Protein AF-A0A2A9PB09-F1 (afdb_monomer)

Radius of gyration: 39.38 Å; Cα contacts (8 Å, |Δi|>4): 113; chains: 1; bounding box: 99×50×134 Å

Foldseek 3Di:
DDDDDDPPDDCQVVQQVVCVVVVHHRDDPPPPPDLVPDPPLVVLLVVLVVLLVVLLVVLVVCLVLLLDPDDPPPPPDDDDPPDNHRDDPVSNVVNLVVSVVSLVVSVVSLVVSVVVVVVVVVVVVVVLCCVCVPPVNVVVVVVVVDDDDDDPPVSLVVVLVVLVVVLVSLVSSLVSLVSSLVSLVSSLVSLVSVLVVLVVVLVVLPDQDVVNVVVVVVPDPPDDDDDDDCVVVVVPPPDDPVRVVVVVVVVVVVVVVSVVSVVVSVVSVVSSVVSVVVSVVSVVVSVVSVVVSVVSVVVSVVSVVVSVVVVVVVVVVVPPDDPVVVVVVVVVVVVVVVVVVVVVD

Secondary structure (DSSP, 8-state):
------TTS--HHHHHHHHHHTTPPPPPPS----TTTS-HHHHHHHHHHHHHHHHHHHHHHHHHHHH---------S---TT---PPPHHHHHHHHHHHHHHHHHHHHHHHHHHHHHHHHHHHHHHHHHHHHHSTHHHHHHHHTT--S----HHHHHHHHHHHHHHHHHHHHHHHHHHHHHHHHHHHHHHHHHHHHHHHHHHHHHSPPPHHHHHHHHTTS------S--THHHHTTSPPPHHHHHHHHHHHHHHHHHHHHHHHHHHHHHHHHHHHHHHHHHHHHHHHHHHHHHHHHHHHHHHHHHHHHHHHHHHHHHHHSPPHHHHHHHHHHHHHHHHHHHHHH-

Solvent-accessible surface area (backbone atoms only — not comparable to full-atom values): 20115 Å² total; per-residue (Å²): 133,88,75,83,79,61,100,80,67,84,55,63,64,63,52,29,51,56,26,50,77,69,74,40,81,60,72,80,65,89,72,79,77,54,61,88,76,39,57,72,68,57,36,50,51,51,52,52,52,51,52,52,53,49,52,47,49,52,51,60,67,41,43,61,29,63,69,44,80,67,74,81,73,85,65,93,63,81,87,60,94,83,67,85,64,63,55,49,76,64,59,45,49,51,51,55,51,50,53,49,50,53,50,53,52,51,50,52,51,53,49,54,53,49,53,53,49,51,52,48,50,52,51,50,53,52,51,50,48,51,70,66,64,39,71,68,56,58,56,55,47,60,74,67,74,56,75,88,85,76,73,54,72,67,57,52,52,52,52,51,53,51,49,55,52,47,54,51,52,53,52,50,54,49,51,52,51,55,54,49,47,53,45,49,48,56,52,47,54,54,50,50,57,47,50,54,48,53,53,53,49,53,61,69,66,50,76,76,48,75,66,53,50,56,54,54,70,70,71,59,82,88,74,75,94,75,81,92,62,76,62,66,62,58,72,68,54,70,76,50,72,67,55,50,50,49,51,54,50,52,51,51,51,50,50,54,53,49,54,56,49,49,54,50,49,52,53,51,50,57,53,48,52,52,51,49,52,53,44,51,54,50,54,54,51,48,56,58,47,50,58,51,50,52,50,49,50,52,51,49,52,53,47,52,52,49,51,54,52,48,53,54,49,50,54,53,54,72,66,47,79,56,67,66,57,53,53,50,51,51,52,51,50,51,52,54,49,51,55,52,52,68,72,75,111

Nearest PDB structures (foldseek):
  3zx6-assembly1_B  TM=2.639E-01  e=2.411E+00  Archaeoglobus fulgidus DSM 4304
  5xg2-assembly1_A  TM=2.587E-01  e=2.668E+00  Pyrococcus yayanosii CH1
  7a0g-assembly1_JJJ  TM=2.573E-01  e=3.440E+00  Serratia marcescens
  3g6b-assembly1_A  TM=3.154E-01  e=9.504E+00  Thermotoga maritima
  3ja6-assembly1_H  TM=1.788E-01  e=7.756E+00  Escherichia coli

Sequence (345 aa):
MAHAILPSADLTPEFNALLKERGAPSAAGRKSVDADALEGFLSEAYRINSHMSRLHRELRDVRQAYLSTAQPRRSLGRSAPGQPRVLTDREREEVDANAKQMIRELNAGIRALDEAEQLRRETEMVVMRGKFAGGLSALSKWASGGAAATKSTEHAAAEARARQTDVHRDGVVWFLRQRLEQCCRTQQDMMETRLTREMNKSRVFMPPTLADFVTSAKAGPSLGSRTGDPYEAAARQGLTEEQIHMFEEDNKDMMKHYESKLDKVRTAEKSLVEISELQSLLVNNLATQSTHIEQLVADSLSTTDNVGGGNKQLKKAAQRPSAARYTFFAASGLCAFLVLWDLLI

Mean predicted aligned error: 16.5 Å

pLDDT: mean 75.86, std 15.53, range [34.41, 94.62]

Structure (mmCIF, N/CA/C/O backbone):
data_AF-A0A2A9PB09-F1
#
_entry.id   AF-A0A2A9PB09-F1
#
loop_
_atom_site.group_PDB
_atom_site.id
_atom_site.type_symbol
_atom_site.label_atom_id
_atom_site.label_alt_id
_atom_site.label_comp_id
_atom_site.label_asym_id
_atom_site.label_entity_id
_atom_site.label_seq_id
_atom_site.pdbx_PDB_ins_code
_atom_site.Cartn_x
_atom_site.Cartn_y
_atom_site.Cartn_z
_atom_site.occupancy
_atom_site.B_iso_or_equiv
_atom_site.auth_seq_id
_atom_site.auth_comp_id
_atom_site.auth_asym_id
_atom_site.auth_atom_id
_atom_site.pdbx_PDB_model_num
ATOM 1 N N . MET A 1 1 ? -14.908 38.547 -25.271 1.00 34.41 1 MET A N 1
ATOM 2 C CA . MET A 1 1 ? -15.173 38.307 -23.838 1.00 34.41 1 MET A CA 1
ATOM 3 C C . MET A 1 1 ? -14.522 36.984 -23.481 1.00 34.41 1 MET A C 1
ATOM 5 O O . MET A 1 1 ? -14.925 35.966 -24.024 1.00 34.41 1 MET A O 1
ATOM 9 N N . ALA A 1 2 ? -13.442 37.015 -22.702 1.00 40.44 2 ALA A N 1
ATOM 10 C CA . ALA A 1 2 ? -12.700 35.817 -22.322 1.00 40.44 2 ALA A CA 1
ATOM 11 C C . ALA A 1 2 ? -13.463 35.102 -21.201 1.00 40.44 2 ALA A C 1
ATOM 13 O O . ALA A 1 2 ? -13.485 35.575 -20.067 1.00 40.44 2 ALA A O 1
ATOM 14 N N . HIS A 1 3 ? -14.138 34.002 -21.534 1.00 44.25 3 HIS A N 1
ATOM 15 C CA . HIS A 1 3 ? -14.716 33.125 -20.526 1.00 44.25 3 HIS A CA 1
ATOM 16 C C . HIS A 1 3 ? -13.576 32.411 -19.801 1.00 44.25 3 HIS A C 1
ATOM 18 O O . HIS A 1 3 ? -12.758 31.737 -20.423 1.00 44.25 3 HIS A O 1
ATOM 24 N N . ALA A 1 4 ? -13.504 32.600 -18.484 1.00 49.75 4 ALA A N 1
ATOM 25 C CA . ALA A 1 4 ? -12.603 31.856 -17.623 1.00 49.75 4 ALA A CA 1
ATOM 26 C C . ALA A 1 4 ? -12.954 30.364 -17.719 1.00 49.75 4 ALA A C 1
ATOM 28 O O . ALA A 1 4 ? -14.027 29.938 -17.290 1.00 49.75 4 ALA A O 1
ATOM 29 N N . ILE A 1 5 ? -12.065 29.585 -18.332 1.00 47.41 5 ILE A N 1
ATOM 30 C CA . ILE A 1 5 ? -12.220 28.141 -18.483 1.00 47.41 5 ILE A CA 1
ATOM 31 C C . ILE A 1 5 ? -11.926 27.510 -17.120 1.00 47.41 5 ILE A C 1
ATOM 33 O O . ILE A 1 5 ? -10.801 27.561 -16.625 1.00 47.41 5 ILE A O 1
ATOM 37 N N . LEU A 1 6 ? -12.957 26.947 -16.491 1.00 45.62 6 LEU A N 1
ATOM 38 C CA . LEU A 1 6 ? -12.799 26.131 -15.291 1.00 45.62 6 LEU A CA 1
ATOM 39 C C . LEU A 1 6 ? -12.025 24.845 -15.649 1.00 45.62 6 LEU A C 1
ATOM 41 O O . LEU A 1 6 ? -12.289 24.261 -16.701 1.00 45.62 6 LEU A O 1
ATOM 45 N N . PRO A 1 7 ? -11.128 24.348 -14.776 1.00 55.81 7 PRO A N 1
ATOM 46 C CA . PRO A 1 7 ? -10.259 23.188 -15.036 1.00 55.81 7 PRO A CA 1
ATOM 47 C C . PRO A 1 7 ? -10.990 21.837 -15.220 1.00 55.81 7 PRO A C 1
ATOM 49 O O . PRO A 1 7 ? -10.341 20.800 -15.317 1.00 55.81 7 PRO A O 1
ATOM 52 N N . SER A 1 8 ? -12.326 21.827 -15.263 1.00 57.50 8 SER A N 1
ATOM 53 C CA . SER A 1 8 ? -13.181 20.642 -15.410 1.00 57.50 8 SER A CA 1
ATOM 54 C C . SER A 1 8 ? -13.941 20.553 -16.741 1.00 57.50 8 SER A C 1
ATOM 56 O O . SER A 1 8 ? -14.687 19.594 -16.935 1.00 57.50 8 SER A O 1
ATOM 58 N N . ALA A 1 9 ? -13.794 21.523 -17.650 1.00 66.12 9 ALA A N 1
ATOM 59 C CA . ALA A 1 9 ? -14.446 21.467 -18.957 1.00 66.12 9 ALA A CA 1
ATOM 60 C C . ALA A 1 9 ? -13.674 20.539 -19.909 1.00 66.12 9 ALA A C 1
ATOM 62 O O . ALA A 1 9 ? -12.470 20.698 -20.106 1.00 66.12 9 ALA A O 1
ATOM 63 N N . ASP A 1 10 ? -14.367 19.568 -20.504 1.00 67.12 10 ASP A N 1
ATOM 64 C CA . ASP A 1 10 ? -13.794 18.709 -21.538 1.00 67.12 10 ASP A CA 1
ATOM 65 C C . ASP A 1 10 ? -13.619 19.521 -22.832 1.00 67.12 10 ASP A C 1
ATOM 67 O O . ASP A 1 10 ? -14.582 19.780 -23.551 1.00 67.12 10 ASP A O 1
ATOM 71 N N . LEU A 1 11 ? -12.385 19.962 -23.092 1.00 80.56 11 LEU A N 1
ATOM 72 C CA . LEU A 1 11 ? -11.993 20.762 -24.264 1.00 80.56 11 LEU A CA 1
ATOM 73 C C . LEU A 1 11 ? -11.660 19.901 -25.494 1.00 80.56 11 LEU A C 1
ATOM 75 O O . LEU A 1 11 ? -11.332 20.429 -26.557 1.00 80.56 11 LEU A O 1
ATOM 79 N N . THR A 1 12 ? -11.753 18.572 -25.376 1.00 79.25 12 THR A N 1
ATOM 80 C CA . THR A 1 12 ? -11.547 17.630 -26.484 1.00 79.25 12 THR A CA 1
ATOM 81 C C . THR A 1 12 ? -12.341 17.981 -27.757 1.00 79.25 12 THR A C 1
ATOM 83 O O . THR A 1 12 ? -11.758 17.878 -28.839 1.00 79.25 12 THR A O 1
ATOM 86 N N . PRO A 1 13 ? -13.619 18.422 -27.712 1.00 81.19 13 PRO A N 1
ATOM 87 C CA . PRO A 1 13 ? -14.355 18.782 -28.925 1.00 81.19 13 PRO A CA 1
ATOM 88 C C . PRO A 1 13 ? -13.830 20.054 -29.609 1.00 81.19 13 PRO A C 1
ATOM 90 O O . PRO A 1 13 ? -13.690 20.052 -30.832 1.00 81.19 13 PRO A O 1
ATOM 93 N N . GLU A 1 14 ? -13.484 21.106 -28.857 1.00 82.75 14 GLU A N 1
ATOM 94 C CA . GLU A 1 14 ? -12.875 22.325 -29.422 1.00 82.75 14 GLU A CA 1
ATOM 95 C C . GLU A 1 14 ? -11.500 22.026 -30.024 1.00 82.75 14 GLU A C 1
ATOM 97 O O . GLU A 1 14 ? -11.192 22.439 -31.142 1.00 82.75 14 GLU A O 1
ATOM 102 N N . PHE A 1 15 ? -10.690 21.230 -29.325 1.00 82.56 15 PHE A N 1
ATOM 103 C CA . PHE A 1 15 ? -9.389 20.798 -29.822 1.00 82.56 15 PHE A CA 1
ATOM 104 C C . PHE A 1 15 ? -9.510 19.960 -31.105 1.00 82.56 15 PHE A C 1
ATOM 106 O O . PHE A 1 15 ? -8.755 20.158 -32.057 1.00 82.56 15 PHE A O 1
ATOM 113 N N . ASN A 1 16 ? -10.501 19.069 -31.179 1.00 83.44 16 ASN A N 1
ATOM 114 C CA . ASN A 1 16 ? -10.763 18.260 -32.369 1.00 83.44 16 ASN A CA 1
ATOM 115 C C . ASN A 1 16 ? -11.278 19.075 -33.557 1.00 83.44 16 ASN A C 1
ATOM 117 O O . ASN A 1 16 ? -10.951 18.737 -34.697 1.00 83.44 16 ASN A O 1
ATOM 121 N N . ALA A 1 17 ? -12.031 20.150 -33.314 1.00 84.62 17 ALA A N 1
ATOM 122 C CA . ALA A 1 17 ? -12.422 21.093 -34.358 1.00 84.62 17 ALA A CA 1
ATOM 123 C C . ALA A 1 17 ? -11.188 21.786 -34.960 1.00 84.62 17 ALA A C 1
ATOM 125 O O . ALA A 1 17 ? -11.010 21.772 -36.178 1.00 84.62 17 ALA A O 1
ATOM 126 N N . LEU A 1 18 ? -10.276 22.269 -34.110 1.00 85.81 18 LEU A N 1
ATOM 127 C CA . LEU A 1 18 ? -9.021 22.897 -34.539 1.00 85.81 18 LEU A CA 1
ATOM 128 C C . LEU A 1 18 ? -8.089 21.921 -35.277 1.00 85.81 18 LEU A C 1
ATOM 130 O O . LEU A 1 18 ? -7.452 22.293 -36.263 1.00 85.81 18 LEU A O 1
ATOM 134 N N . LEU A 1 19 ? -8.009 20.660 -34.839 1.00 83.94 19 LEU A N 1
ATOM 135 C CA . LEU A 1 19 ? -7.235 19.624 -35.537 1.00 83.94 19 LEU A CA 1
ATOM 136 C C . LEU A 1 19 ? -7.790 19.352 -36.938 1.00 83.94 19 LEU A C 1
ATOM 138 O O . LEU A 1 19 ? -7.020 19.251 -37.895 1.00 83.94 19 LEU A O 1
ATOM 142 N N . LYS A 1 20 ? -9.119 19.297 -37.066 1.00 84.69 20 LYS A N 1
ATOM 143 C CA . LYS A 1 20 ? -9.800 19.083 -38.345 1.00 84.69 20 LYS A CA 1
ATOM 144 C C . LYS A 1 20 ? -9.561 20.240 -39.317 1.00 84.69 20 LYS A C 1
ATOM 146 O O . LYS A 1 20 ? -9.296 19.986 -40.489 1.00 84.69 20 LYS A O 1
ATOM 151 N N . GLU A 1 21 ? -9.577 21.484 -38.838 1.00 86.94 21 GLU A N 1
ATOM 152 C CA . GLU A 1 21 ? -9.228 22.668 -39.643 1.00 86.94 21 GLU A CA 1
ATOM 153 C C . GLU A 1 21 ? -7.790 22.622 -40.178 1.00 86.94 21 GLU A C 1
ATOM 155 O O . GLU A 1 21 ? -7.509 23.135 -41.259 1.00 86.94 21 GLU A O 1
ATOM 160 N N . ARG A 1 22 ? -6.874 21.973 -39.452 1.00 86.31 22 ARG A N 1
ATOM 161 C CA . ARG A 1 22 ? -5.468 21.818 -39.854 1.00 86.31 22 ARG A CA 1
ATOM 162 C C . ARG A 1 22 ? -5.177 20.528 -40.623 1.00 86.31 22 ARG A C 1
ATOM 164 O O . ARG A 1 22 ? -4.010 20.226 -40.864 1.00 86.31 22 ARG A O 1
ATOM 171 N N . GLY A 1 23 ? -6.208 19.767 -41.001 1.00 80.12 23 GLY A N 1
ATOM 172 C CA . GLY A 1 23 ? -6.062 18.496 -41.717 1.00 80.12 23 GLY A CA 1
ATOM 173 C C . GLY A 1 23 ? -5.390 17.390 -40.894 1.00 80.12 23 GLY A C 1
ATOM 174 O O . GLY A 1 23 ? -4.900 16.415 -41.461 1.00 80.12 23 GLY A O 1
ATOM 175 N N . ALA A 1 24 ? -5.339 17.539 -39.569 1.00 78.81 24 ALA A N 1
ATOM 176 C CA . ALA A 1 24 ? -4.794 16.546 -38.657 1.00 78.81 24 ALA A CA 1
ATOM 177 C C . ALA A 1 24 ? -5.900 15.580 -38.187 1.00 78.81 24 ALA A C 1
ATOM 179 O O . ALA A 1 24 ? -7.066 15.974 -38.080 1.00 78.81 24 ALA A O 1
ATOM 180 N N . PRO A 1 25 ? -5.566 14.310 -37.889 1.00 78.12 25 PRO A N 1
ATOM 181 C CA . PRO A 1 25 ? -6.531 13.372 -37.328 1.00 78.12 25 PRO A CA 1
ATOM 182 C C . PRO A 1 25 ? -7.040 13.876 -35.972 1.00 78.12 25 PRO A C 1
ATOM 184 O O . PRO A 1 25 ? -6.267 14.408 -35.174 1.00 78.12 25 PRO A O 1
ATOM 187 N N . SER A 1 26 ? -8.337 13.697 -35.702 1.00 75.19 26 SER A N 1
ATOM 188 C CA . SER A 1 26 ? -8.928 14.042 -34.406 1.00 75.19 26 SER A CA 1
ATOM 189 C C . SER A 1 26 ? -8.230 13.278 -33.279 1.00 75.19 26 SER A C 1
ATOM 191 O O . SER A 1 26 ? -7.949 12.083 -33.403 1.00 75.19 26 SER A O 1
ATOM 193 N N . ALA A 1 27 ? -7.961 13.962 -32.169 1.00 67.56 27 ALA A N 1
ATOM 194 C CA . ALA A 1 27 ? -7.481 13.337 -30.955 1.00 67.56 27 ALA A CA 1
ATOM 195 C C . ALA A 1 27 ? -8.507 12.292 -30.510 1.00 67.56 27 ALA A C 1
ATOM 197 O O . ALA A 1 27 ? -9.688 12.600 -30.313 1.00 67.56 27 ALA A O 1
ATOM 198 N N . ALA A 1 28 ? -8.050 11.045 -30.380 1.00 61.25 28 ALA A N 1
ATOM 199 C CA . ALA A 1 28 ? -8.838 9.999 -29.756 1.00 61.25 28 ALA A CA 1
ATOM 200 C C . ALA A 1 28 ? -9.268 10.517 -28.378 1.00 61.25 28 ALA A C 1
ATOM 202 O O . ALA A 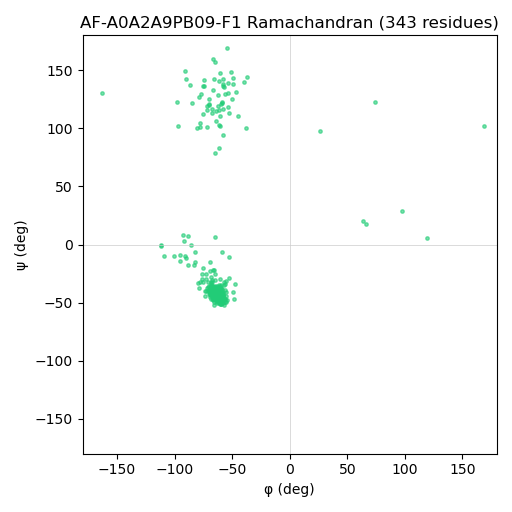1 28 ? -8.410 10.836 -27.551 1.00 61.25 28 ALA A O 1
ATOM 203 N N . GLY A 1 29 ? -10.582 10.642 -28.158 1.00 61.59 29 GLY A N 1
ATOM 204 C CA . GLY A 1 29 ? -11.132 10.957 -26.841 1.00 61.59 29 GLY A CA 1
ATOM 205 C C . GLY A 1 29 ? -10.631 9.961 -25.796 1.00 61.59 29 GLY A C 1
ATOM 206 O O . GLY A 1 29 ? -10.017 8.954 -26.155 1.00 61.59 29 GLY A O 1
ATOM 207 N N . ARG A 1 30 ? -10.870 10.255 -24.510 1.00 54.72 30 ARG A N 1
ATOM 208 C CA . ARG A 1 30 ? -10.413 9.454 -23.360 1.00 54.72 30 ARG A CA 1
ATOM 209 C C . ARG A 1 30 ? -10.499 7.961 -23.684 1.00 54.72 30 ARG A C 1
ATOM 211 O O . ARG A 1 30 ? -11.586 7.391 -23.676 1.00 54.72 30 ARG A O 1
ATOM 218 N N . LYS A 1 31 ? -9.361 7.347 -24.032 1.00 57.47 31 LYS A N 1
ATOM 219 C CA . LYS A 1 31 ? -9.321 5.923 -24.359 1.00 57.47 31 LYS A CA 1
ATOM 220 C C . LYS A 1 31 ? -9.779 5.208 -23.097 1.00 57.47 31 LYS A C 1
ATOM 222 O O . LYS A 1 31 ? -9.131 5.346 -22.060 1.00 57.47 31 LYS A O 1
ATOM 227 N N . SER A 1 32 ? -10.917 4.521 -23.161 1.00 48.53 32 SER A N 1
ATOM 228 C CA . SER A 1 32 ? -11.294 3.564 -22.130 1.00 48.53 32 SER A CA 1
ATOM 229 C C . SER A 1 32 ? -10.194 2.516 -22.139 1.00 48.53 32 SER A C 1
ATOM 231 O O . SER A 1 32 ? -10.080 1.739 -23.086 1.00 48.53 32 SER A O 1
ATOM 233 N N . VAL A 1 33 ? -9.291 2.606 -21.170 1.00 53.88 33 VAL A N 1
ATOM 234 C CA . VAL A 1 33 ? -8.213 1.640 -21.040 1.00 53.88 33 VAL A CA 1
ATOM 235 C C . VAL A 1 33 ? -8.885 0.332 -20.653 1.00 53.88 33 VAL A C 1
ATOM 237 O O . VAL A 1 33 ? -9.530 0.258 -19.608 1.00 53.88 33 VAL A O 1
ATOM 240 N N . ASP A 1 34 ? -8.825 -0.642 -21.550 1.00 47.69 34 ASP A N 1
ATOM 241 C CA . ASP A 1 34 ? -9.435 -1.945 -21.344 1.00 47.69 34 ASP A CA 1
ATOM 242 C C . ASP A 1 34 ? -8.617 -2.705 -20.292 1.00 47.69 34 ASP A C 1
ATOM 244 O O . ASP A 1 34 ? -7.410 -2.894 -20.457 1.00 47.69 34 ASP A O 1
ATOM 248 N N . ALA A 1 35 ? -9.251 -3.059 -19.172 1.00 51.75 35 ALA A N 1
ATOM 249 C CA . ALA A 1 35 ? -8.592 -3.664 -18.010 1.00 51.75 35 ALA A CA 1
ATOM 250 C C . ALA A 1 35 ? -8.012 -5.054 -18.315 1.00 51.75 35 ALA A C 1
ATOM 252 O O . ALA A 1 35 ? -7.022 -5.439 -17.698 1.00 51.75 35 ALA A O 1
ATOM 253 N N . ASP A 1 36 ? -8.572 -5.748 -19.310 1.00 48.75 36 ASP A N 1
ATOM 254 C CA . ASP A 1 36 ? -8.084 -7.043 -19.797 1.00 48.75 36 ASP A CA 1
ATOM 255 C C . ASP A 1 36 ? -6.930 -6.908 -20.809 1.00 48.75 36 ASP A C 1
ATOM 257 O O . ASP A 1 36 ? -6.184 -7.860 -21.033 1.00 48.75 36 ASP A O 1
ATOM 261 N N . ALA A 1 37 ? -6.738 -5.721 -21.403 1.00 50.28 37 ALA A N 1
ATOM 262 C CA . ALA A 1 37 ? -5.592 -5.413 -22.268 1.00 50.28 37 ALA A CA 1
ATOM 263 C C . ALA A 1 37 ? -4.393 -4.837 -21.490 1.00 50.28 37 ALA A C 1
ATOM 265 O O . ALA A 1 37 ? -3.295 -4.697 -22.036 1.00 50.28 37 ALA A O 1
ATOM 266 N N . LEU A 1 38 ? -4.607 -4.467 -20.226 1.00 55.16 38 LEU A N 1
ATOM 267 C CA . LEU A 1 38 ? -3.578 -4.017 -19.302 1.00 55.16 38 LEU A CA 1
ATOM 268 C C . LEU A 1 38 ? -2.796 -5.235 -18.791 1.00 55.16 38 LEU A C 1
ATOM 270 O O . LEU A 1 38 ? -3.381 -6.207 -18.325 1.00 55.16 38 LEU A O 1
ATOM 274 N N . GLU A 1 39 ? -1.465 -5.173 -18.876 1.00 65.00 39 GLU A N 1
ATOM 275 C CA . GLU A 1 39 ? -0.540 -6.131 -18.255 1.00 65.00 39 GLU A CA 1
ATOM 276 C C . GLU A 1 39 ? -1.019 -6.609 -16.877 1.00 65.00 39 GLU A C 1
ATOM 278 O O . GLU A 1 39 ? -1.530 -5.809 -16.089 1.00 65.00 39 GLU A O 1
ATOM 283 N N . GLY A 1 40 ? -0.761 -7.882 -16.545 1.00 78.62 40 GLY A N 1
ATOM 284 C CA . GLY A 1 40 ? -1.192 -8.495 -15.281 1.00 78.62 40 GLY A CA 1
ATOM 285 C C . GLY A 1 40 ? -0.892 -7.655 -14.029 1.00 78.62 40 GLY A C 1
ATOM 286 O O . GLY A 1 40 ? -1.719 -7.607 -13.125 1.00 78.62 40 GLY A O 1
ATOM 287 N N . PHE A 1 41 ? 0.219 -6.903 -14.012 1.00 86.38 41 PHE A N 1
ATOM 288 C CA . PHE A 1 41 ? 0.540 -5.948 -12.942 1.00 86.38 41 PHE A CA 1
ATOM 289 C C . PHE A 1 41 ? -0.519 -4.847 -12.773 1.00 86.38 41 PHE A C 1
ATOM 291 O O . PHE A 1 41 ? -0.993 -4.598 -11.666 1.00 86.38 41 PHE A O 1
ATOM 298 N N . LEU A 1 42 ? -0.893 -4.163 -13.859 1.00 86.94 42 LEU A N 1
ATOM 299 C CA . LEU A 1 42 ? -1.819 -3.033 -13.789 1.00 86.94 42 LEU A CA 1
ATOM 300 C C . LEU A 1 42 ? -3.236 -3.510 -13.464 1.00 86.94 42 LEU A C 1
ATOM 302 O O . LEU A 1 42 ? -3.929 -2.845 -12.696 1.00 86.94 42 LEU A O 1
ATOM 306 N N . SER A 1 43 ? -3.643 -4.672 -13.982 1.00 88.50 43 SER A N 1
ATOM 307 C CA . SER A 1 43 ? -4.931 -5.284 -13.639 1.00 88.50 43 SER A CA 1
ATOM 308 C C . SER A 1 43 ? -5.038 -5.581 -12.135 1.00 88.50 43 SER A C 1
ATOM 310 O O . SER A 1 43 ? -5.979 -5.124 -11.475 1.00 88.50 43 SER A O 1
ATOM 312 N N . GLU A 1 44 ? -4.022 -6.223 -11.546 1.00 89.75 44 GLU A N 1
ATOM 313 C CA . GLU A 1 44 ? -3.975 -6.469 -10.098 1.00 89.75 44 GLU A CA 1
ATOM 314 C C . GLU A 1 44 ? -3.908 -5.162 -9.289 1.00 89.75 44 GLU A C 1
ATOM 316 O O . GLU A 1 44 ? -4.620 -5.006 -8.293 1.00 89.75 44 GLU A O 1
ATOM 321 N N . ALA A 1 45 ? -3.150 -4.160 -9.746 1.00 91.31 45 ALA A N 1
ATOM 322 C CA . ALA A 1 45 ? -3.117 -2.844 -9.110 1.00 91.31 45 ALA A CA 1
ATOM 323 C C . ALA A 1 45 ? -4.502 -2.165 -9.091 1.00 91.31 45 ALA A C 1
ATOM 325 O O . ALA A 1 45 ? -4.913 -1.610 -8.065 1.00 91.31 45 ALA A O 1
ATOM 326 N N . TYR A 1 46 ? -5.261 -2.233 -10.190 1.00 91.06 46 TYR A N 1
ATOM 327 C CA . TYR A 1 46 ? -6.632 -1.716 -10.254 1.00 91.06 46 TYR A CA 1
ATOM 328 C C . TYR A 1 46 ? -7.581 -2.484 -9.337 1.00 91.06 46 TYR A C 1
ATOM 330 O O . TYR A 1 46 ? -8.406 -1.866 -8.653 1.00 91.06 46 TYR A O 1
ATOM 338 N N . ARG A 1 47 ? -7.447 -3.811 -9.274 1.00 92.31 47 ARG A N 1
ATOM 339 C CA . ARG A 1 47 ? -8.218 -4.658 -8.364 1.00 92.31 47 ARG A CA 1
ATOM 340 C C . ARG A 1 47 ? -7.971 -4.269 -6.908 1.00 92.31 47 ARG A C 1
ATOM 342 O O . ARG A 1 47 ? -8.934 -3.967 -6.199 1.00 92.31 47 ARG A O 1
ATOM 349 N N . ILE A 1 48 ? -6.709 -4.165 -6.488 1.00 94.00 48 ILE A N 1
ATOM 350 C CA . ILE A 1 48 ? -6.321 -3.704 -5.146 1.00 94.00 48 ILE A CA 1
ATOM 351 C C . ILE A 1 48 ? -6.906 -2.310 -4.867 1.00 94.00 48 ILE A C 1
ATOM 353 O O . ILE A 1 48 ? -7.548 -2.091 -3.839 1.00 94.00 48 ILE A O 1
ATOM 357 N N . ASN A 1 49 ? -6.770 -1.375 -5.810 1.00 94.62 49 ASN A N 1
ATOM 358 C CA . ASN A 1 49 ? -7.292 -0.015 -5.677 1.00 94.62 49 ASN A CA 1
ATOM 359 C C . ASN A 1 49 ? -8.826 0.034 -5.533 1.00 94.62 49 ASN A C 1
ATOM 361 O O . ASN A 1 49 ? -9.369 0.883 -4.813 1.00 94.62 49 ASN A O 1
ATOM 365 N N . SER A 1 50 ? -9.542 -0.868 -6.208 1.00 93.56 50 SER A N 1
ATOM 366 C CA . SER A 1 50 ? -10.996 -0.994 -6.088 1.00 93.56 50 SER A CA 1
ATOM 367 C C . SER A 1 50 ? -11.404 -1.473 -4.691 1.00 93.56 50 SER A C 1
ATOM 369 O O . SER A 1 50 ? -12.297 -0.881 -4.079 1.00 93.56 50 SER A O 1
ATOM 371 N N . HIS A 1 51 ? -10.690 -2.464 -4.143 1.00 93.38 51 HIS A N 1
ATOM 372 C CA . HIS A 1 51 ? -10.907 -2.984 -2.795 1.00 93.38 51 HIS A CA 1
ATOM 373 C C . HIS A 1 51 ? -10.593 -1.925 -1.730 1.00 93.38 51 HIS A C 1
ATOM 375 O O . HIS A 1 51 ? -11.417 -1.690 -0.850 1.00 93.38 51 HIS A O 1
ATOM 381 N N . MET A 1 52 ? -9.490 -1.183 -1.871 1.00 93.19 52 MET A N 1
ATOM 382 C CA . MET A 1 52 ? -9.172 -0.037 -1.005 1.00 93.19 52 MET A CA 1
ATOM 383 C C . MET A 1 52 ? -10.260 1.036 -1.029 1.00 93.19 52 MET A C 1
ATOM 385 O O . MET A 1 52 ? -10.660 1.558 0.007 1.00 93.19 52 MET A O 1
ATOM 389 N N . SER A 1 53 ? -10.749 1.384 -2.221 1.00 93.75 53 SER A N 1
ATOM 390 C CA . SER A 1 53 ? -11.777 2.419 -2.371 1.00 93.75 53 SER A CA 1
ATOM 391 C C . SER A 1 53 ? -13.108 1.990 -1.759 1.00 93.75 53 SER A C 1
ATOM 393 O O . SER A 1 53 ? -13.816 2.825 -1.193 1.00 93.75 53 SER A O 1
ATOM 395 N N . ARG A 1 54 ? -13.436 0.697 -1.853 1.00 93.94 54 ARG A N 1
ATOM 396 C CA . ARG A 1 54 ? -14.602 0.105 -1.202 1.00 93.94 54 ARG A CA 1
ATOM 397 C C . ARG A 1 54 ? -14.466 0.142 0.319 1.00 93.94 54 ARG A C 1
ATOM 399 O O . ARG A 1 54 ? -15.339 0.716 0.960 1.00 93.94 54 ARG A O 1
ATOM 406 N N . LEU A 1 55 ? -13.354 -0.355 0.867 1.00 92.31 55 LEU A N 1
ATOM 407 C CA . LEU A 1 55 ? -13.063 -0.317 2.305 1.00 92.31 55 LEU A CA 1
ATOM 408 C C . LEU A 1 55 ? -13.145 1.112 2.856 1.00 92.31 55 LEU A C 1
ATOM 410 O O . LEU A 1 55 ? -13.813 1.359 3.854 1.00 92.31 55 LEU A O 1
ATOM 414 N N . HIS A 1 56 ? -12.513 2.074 2.183 1.00 91.56 56 HIS A N 1
ATOM 415 C CA . HIS A 1 56 ? -12.531 3.469 2.618 1.00 91.56 56 HIS A CA 1
ATOM 416 C C . HIS A 1 56 ? -13.952 4.051 2.660 1.00 91.56 56 HIS A C 1
ATOM 418 O O . HIS A 1 56 ? -14.300 4.785 3.586 1.00 91.56 56 HIS A O 1
ATOM 424 N N . ARG A 1 57 ? -14.790 3.718 1.669 1.00 92.38 57 ARG A N 1
ATOM 425 C CA . ARG A 1 57 ? -16.195 4.140 1.637 1.00 92.38 57 ARG A CA 1
ATOM 426 C C . ARG A 1 57 ? -16.990 3.492 2.770 1.00 92.38 57 ARG A C 1
ATOM 428 O O . ARG A 1 57 ? -17.671 4.207 3.494 1.00 92.38 57 ARG A O 1
ATOM 435 N N . GLU A 1 58 ? -16.841 2.184 2.963 1.00 90.19 58 GLU A N 1
ATOM 436 C CA . GLU A 1 58 ? -17.511 1.437 4.034 1.00 90.19 58 GLU A CA 1
ATOM 437 C C . GLU A 1 58 ? -17.136 1.983 5.422 1.00 90.19 58 GLU A C 1
ATOM 439 O O . GLU A 1 58 ? -18.023 2.272 6.225 1.00 90.19 58 GLU A O 1
ATOM 444 N N . LEU A 1 59 ? -15.849 2.241 5.683 1.00 88.75 59 LEU A N 1
ATOM 445 C CA . LEU A 1 59 ? -15.391 2.869 6.928 1.00 88.75 59 LEU A CA 1
ATOM 446 C C . LEU A 1 59 ? -15.995 4.263 7.125 1.00 88.75 59 LEU A C 1
ATOM 448 O O . LEU A 1 59 ? -16.418 4.606 8.229 1.00 88.75 59 LEU A O 1
ATOM 452 N N . ARG A 1 60 ? -16.075 5.072 6.062 1.00 89.44 60 ARG A N 1
ATOM 453 C CA . ARG A 1 60 ? -16.648 6.422 6.135 1.00 89.44 60 ARG A CA 1
ATOM 454 C C . ARG A 1 60 ? -18.143 6.401 6.438 1.00 89.44 60 ARG A C 1
ATOM 456 O O . ARG A 1 60 ? -18.602 7.204 7.251 1.00 89.44 60 ARG A O 1
ATOM 463 N N . ASP A 1 61 ? -18.876 5.496 5.804 1.00 88.38 61 ASP A N 1
ATOM 464 C CA . ASP A 1 61 ? -20.323 5.365 5.969 1.00 88.38 61 ASP A CA 1
ATOM 465 C C . ASP A 1 61 ? -20.660 4.829 7.369 1.00 88.38 61 ASP A C 1
ATOM 467 O O . ASP A 1 61 ? -21.566 5.328 8.042 1.00 88.38 61 ASP A O 1
ATOM 471 N N . VAL A 1 62 ? -19.866 3.876 7.864 1.00 87.19 62 VAL A N 1
ATOM 472 C CA . VAL A 1 62 ? -20.031 3.288 9.197 1.00 87.19 62 VAL A CA 1
ATOM 473 C C . VAL A 1 62 ? -19.542 4.218 10.313 1.00 87.19 62 VAL A C 1
ATOM 475 O O . VAL A 1 62 ? -20.068 4.149 11.424 1.00 87.19 62 VAL A O 1
ATOM 478 N N . ARG A 1 63 ? -18.611 5.148 10.047 1.00 86.88 63 ARG A N 1
ATOM 479 C CA . ARG A 1 63 ? -18.006 6.040 11.058 1.00 86.88 63 ARG A CA 1
ATOM 480 C C . ARG A 1 63 ? -19.024 6.721 11.966 1.00 86.88 63 ARG A C 1
ATOM 482 O O . ARG A 1 63 ? -18.839 6.734 13.182 1.00 86.88 63 ARG A O 1
ATOM 489 N N . GLN A 1 64 ? -20.090 7.295 11.406 1.00 83.69 64 GLN A N 1
ATOM 490 C CA . GLN A 1 64 ? -21.092 7.989 12.221 1.00 83.69 64 GLN A C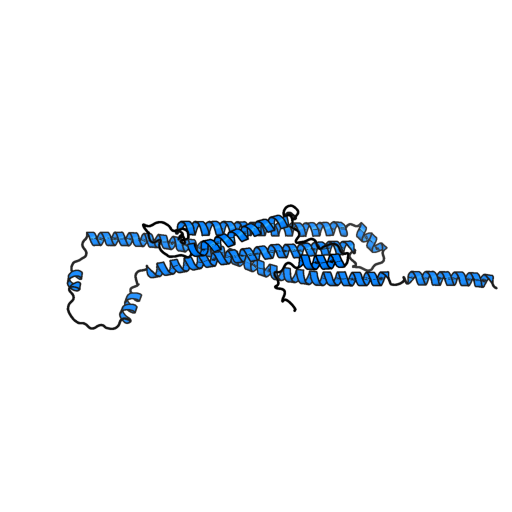A 1
ATOM 491 C C . GLN A 1 64 ? -21.871 7.028 13.124 1.00 83.69 64 GLN A C 1
ATOM 493 O O . GLN A 1 64 ? -22.058 7.312 14.307 1.00 83.69 64 GLN A O 1
ATOM 498 N N . ALA A 1 65 ? -22.285 5.879 12.591 1.00 83.12 65 ALA A N 1
ATOM 499 C CA . ALA A 1 65 ? -23.018 4.863 13.340 1.00 83.12 65 ALA A CA 1
ATOM 500 C C . ALA A 1 65 ? -22.145 4.181 14.411 1.00 83.12 65 ALA A C 1
ATOM 502 O O . ALA A 1 65 ? -22.620 3.893 15.509 1.00 83.12 65 ALA A O 1
ATOM 503 N N . TYR A 1 66 ? -20.859 3.985 14.112 1.00 83.75 66 TYR A N 1
ATOM 504 C CA . TYR A 1 66 ? -19.849 3.394 14.992 1.00 83.75 66 TYR A CA 1
ATOM 505 C C . TYR A 1 66 ? -19.495 4.312 16.166 1.00 83.75 66 TYR A C 1
ATOM 507 O O . TYR A 1 66 ? -19.423 3.873 17.313 1.00 83.75 66 TYR A O 1
ATOM 515 N N . LEU A 1 67 ? -19.319 5.609 15.895 1.00 84.19 67 LEU A N 1
ATOM 516 C CA . LEU A 1 67 ? -19.005 6.608 16.916 1.00 84.19 67 LEU A CA 1
ATOM 517 C C . LEU A 1 67 ? -20.245 7.108 17.671 1.00 84.19 67 LEU A C 1
ATOM 519 O O . LEU A 1 67 ? -20.095 7.864 18.631 1.00 84.19 67 LEU A O 1
ATOM 523 N N . SER A 1 68 ? -21.459 6.724 17.284 1.00 81.25 68 SER A N 1
ATOM 524 C CA . SER A 1 68 ? -22.655 7.123 18.022 1.00 81.25 68 SER A CA 1
ATOM 525 C C . SER A 1 68 ? -22.732 6.379 19.359 1.00 81.25 68 SER A C 1
ATOM 527 O O . SER A 1 68 ? -22.856 5.156 19.417 1.00 81.25 68 SER A O 1
ATOM 529 N N . THR A 1 69 ? -22.655 7.120 20.464 1.00 64.00 69 THR A N 1
ATOM 530 C CA . THR A 1 69 ? -22.860 6.609 21.832 1.00 64.00 69 THR A CA 1
ATOM 531 C C . THR A 1 69 ? -24.311 6.740 22.295 1.00 64.00 69 THR A C 1
ATOM 533 O O . THR A 1 69 ? -24.616 6.422 23.445 1.00 64.00 69 THR A O 1
ATOM 536 N N . ALA A 1 70 ? -25.214 7.214 21.429 1.00 58.34 70 ALA A N 1
ATOM 537 C CA . ALA A 1 70 ? -26.620 7.365 21.769 1.00 58.34 70 ALA A CA 1
ATOM 538 C C . ALA A 1 70 ? -27.216 5.988 22.087 1.00 58.34 70 ALA A C 1
ATOM 540 O O . ALA A 1 70 ? -27.222 5.102 21.235 1.00 58.34 70 ALA A O 1
ATOM 541 N N . GLN A 1 71 ? -27.718 5.796 23.310 1.00 54.72 71 GLN A N 1
ATOM 542 C CA . GLN A 1 71 ? -28.499 4.601 23.614 1.00 54.72 71 GLN A CA 1
ATOM 543 C C . GLN A 1 71 ? -29.680 4.537 22.637 1.00 54.72 71 GLN A C 1
ATOM 545 O O . GLN A 1 71 ? -30.320 5.572 22.409 1.00 54.72 71 GLN A O 1
ATOM 550 N N . PRO A 1 72 ? -29.989 3.363 22.054 1.00 53.72 72 PRO A N 1
ATOM 551 C CA . PRO A 1 72 ? -31.185 3.217 21.248 1.00 53.72 72 PRO A CA 1
ATOM 552 C C . PRO A 1 72 ? -32.367 3.496 22.172 1.00 53.72 72 PRO A C 1
ATOM 554 O O . PRO A 1 72 ? -32.725 2.671 23.012 1.00 53.72 72 PRO A O 1
ATOM 557 N N . ARG A 1 73 ? -32.960 4.691 22.068 1.00 51.41 73 ARG A N 1
ATOM 558 C CA . ARG A 1 73 ? -34.237 4.950 22.723 1.00 51.41 73 ARG A CA 1
ATOM 559 C C . ARG A 1 73 ? -35.180 3.901 22.152 1.00 51.41 73 ARG A C 1
ATOM 561 O O . ARG A 1 73 ? -35.390 3.879 20.939 1.00 51.41 73 ARG A O 1
ATOM 568 N N . ARG A 1 74 ? -35.696 3.001 22.996 1.00 49.38 74 ARG A N 1
ATOM 569 C CA . ARG A 1 74 ? -36.782 2.085 22.631 1.00 49.38 74 ARG A CA 1
ATOM 570 C C . ARG A 1 74 ? -37.997 2.945 22.280 1.00 49.38 74 ARG A C 1
ATOM 572 O O . ARG A 1 74 ? -38.836 3.226 23.124 1.00 49.38 74 ARG A O 1
ATOM 579 N N . SER A 1 75 ? -38.046 3.431 21.046 1.00 48.50 75 SER A N 1
ATOM 580 C CA . SER A 1 75 ? -39.220 4.077 20.488 1.00 48.50 75 SER A CA 1
ATOM 581 C C . SER A 1 75 ? -40.184 2.962 20.118 1.00 48.50 75 SER A C 1
ATOM 583 O O . SER A 1 75 ? -40.005 2.285 19.105 1.00 48.50 75 SER A O 1
ATOM 585 N N . LEU A 1 76 ? -41.192 2.741 20.962 1.00 55.19 76 LEU A N 1
ATOM 586 C CA . LEU A 1 76 ? -42.422 2.053 20.579 1.00 55.19 76 LEU A CA 1
ATOM 587 C C . LEU A 1 76 ? -43.127 2.944 19.538 1.00 55.19 76 LEU A C 1
ATOM 589 O O . LEU A 1 76 ? -44.002 3.740 19.859 1.00 55.19 76 LEU A O 1
ATOM 593 N N . GLY A 1 77 ? -42.670 2.912 18.290 1.00 50.22 77 GLY A N 1
ATOM 594 C CA . GLY A 1 77 ? -43.196 3.808 17.269 1.00 50.22 77 GLY A CA 1
ATOM 595 C C . GLY A 1 77 ? -42.368 3.793 15.998 1.00 50.22 77 GLY A C 1
ATOM 596 O O . GLY A 1 77 ? -41.300 4.394 15.952 1.00 50.22 77 GLY A O 1
ATOM 597 N N . ARG A 1 78 ? -42.902 3.077 15.000 1.00 52.62 78 ARG A N 1
ATOM 598 C CA . ARG A 1 78 ? -42.711 3.210 13.545 1.00 52.62 78 ARG A CA 1
ATOM 599 C C . ARG A 1 78 ? -41.372 3.833 13.114 1.00 52.62 78 ARG A C 1
ATOM 601 O O . ARG A 1 78 ? -41.241 5.050 13.037 1.00 52.62 78 ARG A O 1
ATOM 608 N N . SER A 1 79 ? -40.406 2.983 12.761 1.00 45.91 79 SER A N 1
ATOM 609 C CA . SER A 1 79 ? -39.163 3.391 12.099 1.00 45.91 79 SER A CA 1
ATOM 610 C C . SER A 1 79 ? -39.464 4.236 10.856 1.00 45.91 79 SER A C 1
ATOM 612 O O . SER A 1 79 ? -40.025 3.739 9.880 1.00 45.91 79 SER A O 1
ATOM 614 N N . ALA A 1 80 ? -39.102 5.517 10.897 1.00 53.69 80 ALA A N 1
ATOM 615 C CA . ALA A 1 80 ? -39.068 6.375 9.720 1.00 53.69 80 ALA A CA 1
ATOM 616 C C . ALA A 1 80 ? -37.838 6.017 8.858 1.00 53.69 80 ALA A C 1
ATOM 618 O O . ALA A 1 80 ? -36.771 5.732 9.418 1.00 53.69 80 ALA A O 1
ATOM 619 N N . PRO A 1 81 ? -37.943 6.027 7.518 1.00 44.44 81 PRO A N 1
ATOM 620 C CA . PRO A 1 81 ? -36.803 5.758 6.650 1.00 44.44 81 PRO A CA 1
ATOM 621 C C . PRO A 1 81 ? -35.790 6.904 6.783 1.00 44.44 81 PRO A C 1
ATOM 623 O O . PRO A 1 81 ? -36.109 8.050 6.479 1.00 44.44 81 PRO A O 1
ATOM 626 N N . GLY A 1 82 ? -34.583 6.597 7.272 1.00 55.44 82 GLY A N 1
ATOM 627 C CA . GLY A 1 82 ? -33.477 7.559 7.383 1.00 55.44 82 GLY A CA 1
ATOM 628 C C . GLY A 1 82 ? -32.941 7.837 8.792 1.00 55.44 82 GLY A C 1
ATOM 629 O O . GLY A 1 82 ? -32.085 8.706 8.931 1.00 55.44 82 GLY A O 1
ATOM 630 N N . GLN A 1 83 ? -33.387 7.135 9.844 1.00 53.16 83 GLN A N 1
ATOM 631 C CA . GLN A 1 83 ? -32.744 7.300 11.154 1.00 53.16 83 GLN A CA 1
ATOM 632 C C . GLN A 1 83 ? -31.371 6.605 11.224 1.00 53.16 83 GLN A C 1
ATOM 634 O O . GLN A 1 83 ? -31.249 5.457 10.785 1.00 53.16 83 GLN A O 1
ATOM 639 N N . PRO A 1 84 ? -30.348 7.266 11.806 1.00 55.28 84 PRO A N 1
ATOM 640 C CA . PRO A 1 84 ? -29.024 6.686 11.989 1.00 55.28 84 PRO A CA 1
ATOM 641 C C . PRO A 1 84 ? -29.125 5.489 12.936 1.00 55.28 84 PRO A C 1
ATOM 643 O O . PRO A 1 84 ? -29.327 5.632 14.143 1.00 55.28 84 PRO A O 1
ATOM 646 N N . ARG A 1 85 ? -29.018 4.287 12.366 1.00 64.25 85 ARG A N 1
ATOM 647 C CA . ARG A 1 85 ? -29.013 3.030 13.110 1.00 64.25 85 ARG A CA 1
ATOM 648 C C . ARG A 1 85 ? -27.770 3.001 13.998 1.00 64.25 85 ARG A C 1
ATOM 650 O O . ARG A 1 85 ? -26.650 3.004 13.501 1.00 64.25 85 ARG A O 1
ATOM 657 N N . VAL A 1 86 ? -27.973 3.002 15.312 1.00 70.31 86 VAL A N 1
ATOM 658 C CA . VAL A 1 86 ? -26.887 2.834 16.284 1.00 70.31 86 VAL A CA 1
ATOM 659 C C . VAL A 1 86 ? -26.398 1.392 16.197 1.00 70.31 86 VAL A C 1
ATOM 661 O O . VAL A 1 86 ? -27.202 0.472 16.336 1.00 70.31 86 VAL A O 1
ATOM 664 N N . LEU A 1 87 ? -25.096 1.201 15.971 1.00 75.12 87 LEU A N 1
ATOM 665 C CA . LEU A 1 87 ? -24.495 -0.131 15.966 1.00 75.12 87 LEU A CA 1
ATOM 666 C C . LEU A 1 87 ? -24.352 -0.647 17.396 1.00 75.12 87 LEU A C 1
ATOM 668 O O . LEU A 1 87 ? -23.912 0.090 18.286 1.00 75.12 87 LEU A O 1
ATOM 672 N N . THR A 1 88 ? -24.693 -1.913 17.600 1.00 80.69 88 THR A N 1
ATOM 673 C CA . THR A 1 88 ? -24.431 -2.650 18.841 1.00 80.69 88 THR A CA 1
ATOM 674 C C . THR A 1 88 ? -22.930 -2.858 19.048 1.00 80.69 88 THR A C 1
ATOM 676 O O . THR A 1 88 ? -22.151 -2.803 18.098 1.00 80.69 88 THR A O 1
ATOM 679 N N . ASP A 1 89 ? -22.504 -3.126 20.286 1.00 78.25 89 ASP A N 1
ATOM 680 C CA . ASP A 1 89 ? -21.089 -3.396 20.586 1.00 78.25 89 ASP A CA 1
ATOM 681 C C . ASP A 1 89 ? -20.523 -4.556 19.751 1.00 78.25 89 ASP A C 1
ATOM 683 O O . ASP A 1 89 ? -19.367 -4.496 19.341 1.00 78.25 89 ASP A O 1
ATOM 687 N N . ARG A 1 90 ? -21.349 -5.567 19.445 1.00 82.19 90 ARG A N 1
ATOM 688 C CA . ARG A 1 90 ? -20.945 -6.707 18.617 1.00 82.19 90 ARG A CA 1
ATOM 689 C C . ARG A 1 90 ? -20.819 -6.347 17.137 1.00 82.19 90 ARG A C 1
ATOM 691 O O . ARG A 1 90 ? -19.812 -6.682 16.529 1.00 82.19 90 ARG A O 1
ATOM 698 N N . GLU A 1 91 ? -21.775 -5.601 16.582 1.00 86.44 91 GLU A N 1
ATOM 699 C CA . GLU A 1 91 ? -21.676 -5.107 15.198 1.00 86.44 91 GLU A CA 1
ATOM 700 C C . GLU A 1 91 ? -20.432 -4.209 15.015 1.00 86.44 91 GLU A C 1
ATOM 702 O O . GLU A 1 91 ? -19.788 -4.246 13.972 1.00 86.44 91 GLU A O 1
ATOM 707 N N . ARG A 1 92 ? -20.049 -3.425 16.034 1.00 86.19 92 ARG A N 1
ATOM 708 C CA . ARG A 1 92 ? -18.813 -2.615 16.006 1.00 86.19 92 ARG A CA 1
ATOM 709 C C . ARG A 1 92 ? -17.555 -3.480 15.977 1.00 86.19 92 ARG A C 1
ATOM 711 O O . ARG A 1 92 ? -16.637 -3.185 15.222 1.00 86.19 92 ARG A O 1
ATOM 718 N N . GLU A 1 93 ? -17.513 -4.536 16.783 1.00 84.94 93 GLU A N 1
ATOM 719 C CA . GLU A 1 93 ? -16.383 -5.468 16.817 1.00 84.94 93 GLU A CA 1
ATOM 720 C C . GLU A 1 93 ? -16.248 -6.258 15.506 1.00 84.94 93 GLU A C 1
ATOM 722 O O . GLU A 1 93 ? -15.136 -6.453 15.019 1.00 84.94 93 GLU A O 1
ATOM 727 N N . GLU A 1 94 ? -17.370 -6.628 14.883 1.00 89.19 94 GLU A N 1
ATOM 728 C CA . GLU A 1 94 ? -17.403 -7.244 13.551 1.00 89.19 94 GLU A CA 1
ATOM 729 C C . GLU A 1 94 ? -16.859 -6.292 12.471 1.00 89.19 94 GLU A C 1
ATOM 731 O O . GLU A 1 94 ? -16.068 -6.712 11.624 1.00 89.19 94 GLU A O 1
ATOM 736 N N . VAL A 1 95 ? -17.211 -5.000 12.529 1.00 89.38 95 VAL A N 1
ATOM 737 C CA . VAL A 1 95 ? -16.645 -3.966 11.642 1.00 89.38 95 VAL A CA 1
ATOM 738 C C . VAL A 1 95 ? -15.133 -3.851 11.832 1.00 89.38 95 VAL A C 1
ATOM 740 O O . VAL A 1 95 ? -14.397 -3.850 10.846 1.00 89.38 95 VAL A O 1
ATOM 743 N N . ASP A 1 96 ? -14.656 -3.802 13.078 1.00 88.44 96 ASP A N 1
ATOM 744 C CA . ASP A 1 96 ? -13.225 -3.695 13.379 1.00 88.44 96 ASP A CA 1
ATOM 745 C C . ASP A 1 96 ? -12.452 -4.939 12.915 1.00 88.44 96 ASP A C 1
ATOM 747 O O . ASP A 1 96 ? -11.345 -4.820 12.385 1.00 88.44 96 ASP A O 1
ATOM 751 N N . ALA A 1 97 ? -13.016 -6.135 13.101 1.00 89.38 97 ALA A N 1
ATOM 752 C CA . ALA A 1 97 ? -12.419 -7.391 12.656 1.00 89.38 97 ALA A CA 1
ATOM 753 C C . ALA A 1 97 ? -12.339 -7.473 11.123 1.00 89.38 97 ALA A C 1
ATOM 755 O O . ALA A 1 97 ? -11.276 -7.781 10.582 1.00 89.38 97 ALA A O 1
ATOM 756 N N . ASN A 1 98 ? -13.427 -7.131 10.428 1.00 91.88 98 ASN A N 1
ATOM 757 C CA . ASN A 1 98 ? -13.479 -7.123 8.968 1.00 91.88 98 ASN A CA 1
ATOM 758 C C . ASN A 1 98 ? -12.507 -6.087 8.376 1.00 91.88 98 ASN A C 1
ATOM 760 O O . ASN A 1 98 ? -11.703 -6.410 7.504 1.00 91.88 98 ASN A O 1
ATOM 764 N N . ALA A 1 99 ? -12.497 -4.861 8.908 1.00 91.25 99 ALA A N 1
ATOM 765 C CA . ALA A 1 99 ? -11.575 -3.819 8.462 1.00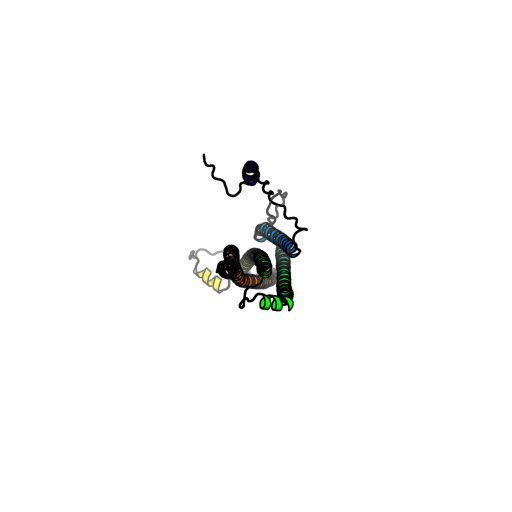 91.25 99 ALA A CA 1
ATOM 766 C C . ALA A 1 99 ? -10.104 -4.246 8.606 1.00 91.25 99 ALA A C 1
ATOM 768 O O . ALA A 1 99 ? -9.326 -4.078 7.668 1.00 91.25 99 ALA A O 1
ATOM 769 N N . LYS A 1 100 ? -9.727 -4.877 9.729 1.00 90.62 100 LYS A N 1
ATOM 770 C CA . LYS A 1 100 ? -8.368 -5.424 9.908 1.00 90.62 100 LYS A CA 1
ATOM 771 C C . LYS A 1 100 ? -8.045 -6.507 8.898 1.00 90.62 100 LYS A C 1
ATOM 773 O O . LYS A 1 100 ? -6.949 -6.502 8.344 1.00 90.62 100 LYS A O 1
ATOM 778 N N . GLN A 1 101 ? -8.969 -7.441 8.684 1.00 92.81 101 GLN A N 1
ATOM 779 C CA . GLN A 1 101 ? -8.774 -8.511 7.718 1.00 92.81 101 GLN A CA 1
ATOM 780 C C . GLN A 1 101 ? -8.522 -7.924 6.326 1.00 92.81 101 GLN A C 1
ATOM 782 O O . GLN A 1 101 ? -7.495 -8.227 5.724 1.00 92.81 101 GLN A O 1
ATOM 787 N N . MET A 1 102 ? -9.379 -7.003 5.875 1.00 92.94 102 MET A N 1
ATOM 788 C CA . MET A 1 102 ? -9.209 -6.324 4.592 1.00 92.94 102 MET A CA 1
ATOM 789 C C . MET A 1 102 ? -7.882 -5.561 4.507 1.00 92.94 102 MET A C 1
ATOM 791 O O . MET A 1 102 ? -7.206 -5.635 3.489 1.00 92.94 102 MET A O 1
ATOM 795 N N . ILE A 1 103 ? -7.456 -4.856 5.560 1.00 92.38 103 ILE A N 1
ATOM 796 C CA . ILE A 1 103 ? -6.164 -4.147 5.560 1.00 92.38 103 ILE A CA 1
ATOM 797 C C . ILE A 1 103 ? -4.985 -5.114 5.453 1.00 92.38 103 ILE A C 1
ATOM 799 O O . ILE A 1 103 ? -4.049 -4.844 4.700 1.00 92.38 103 ILE A O 1
ATOM 803 N N . ARG A 1 104 ? -5.012 -6.240 6.176 1.00 91.88 104 ARG A N 1
ATOM 804 C CA . ARG A 1 104 ? -3.956 -7.260 6.096 1.00 91.88 104 ARG A CA 1
ATOM 805 C C . ARG A 1 104 ? -3.909 -7.901 4.709 1.00 91.88 104 ARG A C 1
ATOM 807 O O . ARG A 1 104 ? -2.822 -8.039 4.154 1.00 91.88 104 ARG A O 1
ATOM 814 N N . GLU A 1 105 ? -5.064 -8.231 4.136 1.00 94.38 105 GLU A N 1
ATOM 815 C CA . GLU A 1 105 ? -5.178 -8.763 2.774 1.00 94.38 105 GLU A CA 1
ATOM 816 C C . GLU A 1 105 ? -4.663 -7.763 1.731 1.00 94.38 105 GLU A C 1
ATOM 818 O O . GLU A 1 105 ? -3.870 -8.124 0.865 1.00 94.38 105 GLU A O 1
ATOM 823 N N . LEU A 1 106 ? -5.037 -6.486 1.848 1.00 94.19 106 LEU A N 1
ATOM 824 C CA . LEU A 1 106 ? -4.553 -5.418 0.971 1.00 94.19 106 LEU A CA 1
ATOM 825 C C . LEU A 1 106 ? -3.040 -5.214 1.100 1.00 94.19 106 LEU A C 1
ATOM 827 O O . LEU A 1 106 ? -2.362 -5.059 0.089 1.00 94.19 106 LEU A O 1
ATOM 831 N N . ASN A 1 107 ? -2.493 -5.244 2.317 1.00 92.94 107 ASN A N 1
ATOM 832 C CA . ASN A 1 107 ? -1.050 -5.148 2.544 1.00 92.94 107 ASN A CA 1
ATOM 833 C C . ASN A 1 107 ? -0.313 -6.339 1.912 1.00 92.94 107 ASN A C 1
ATOM 835 O O . ASN A 1 107 ? 0.668 -6.144 1.200 1.00 92.94 107 ASN A O 1
ATOM 839 N N . ALA A 1 108 ? -0.818 -7.561 2.105 1.00 93.06 108 ALA A N 1
ATOM 840 C CA . ALA A 1 108 ? -0.271 -8.756 1.469 1.00 93.06 108 ALA A CA 1
ATOM 841 C C . ALA A 1 108 ? -0.327 -8.663 -0.066 1.00 93.06 108 ALA A C 1
ATOM 843 O O . ALA A 1 108 ? 0.667 -8.952 -0.726 1.00 93.06 108 ALA A O 1
ATOM 844 N N . GLY A 1 109 ? -1.439 -8.179 -0.628 1.00 93.69 109 GLY A N 1
ATOM 845 C CA . GLY A 1 109 ? -1.584 -7.952 -2.067 1.00 93.69 109 GLY A CA 1
ATOM 846 C C . GLY A 1 109 ? -0.579 -6.937 -2.616 1.00 93.69 109 GLY A C 1
ATOM 847 O O . GLY A 1 109 ? 0.054 -7.188 -3.635 1.00 93.69 109 GLY A O 1
ATOM 848 N N . ILE A 1 110 ? -0.365 -5.817 -1.918 1.00 93.19 110 ILE A N 1
ATOM 849 C CA . ILE A 1 110 ? 0.640 -4.813 -2.307 1.00 93.19 110 ILE A CA 1
ATOM 850 C C . ILE A 1 110 ? 2.064 -5.376 -2.223 1.00 93.19 110 ILE A C 1
ATOM 852 O O . ILE A 1 110 ? 2.895 -5.043 -3.064 1.00 93.19 110 ILE A O 1
ATOM 856 N N . ARG A 1 111 ? 2.371 -6.193 -1.208 1.00 92.25 111 ARG A N 1
ATOM 857 C CA . ARG A 1 111 ? 3.690 -6.833 -1.074 1.00 92.25 111 ARG A CA 1
ATOM 858 C C . ARG A 1 111 ? 3.942 -7.826 -2.198 1.00 92.25 111 ARG A C 1
ATOM 860 O O . ARG A 1 111 ? 4.974 -7.730 -2.842 1.00 92.25 111 ARG A O 1
ATOM 867 N N . ALA A 1 112 ? 2.973 -8.690 -2.493 1.00 92.06 112 ALA A N 1
ATOM 868 C CA . ALA A 1 112 ? 3.064 -9.623 -3.613 1.00 92.06 112 ALA A CA 1
ATOM 869 C C . ALA A 1 112 ? 3.248 -8.890 -4.954 1.00 92.06 112 ALA A C 1
ATOM 871 O O . ALA A 1 112 ? 4.024 -9.326 -5.800 1.00 92.06 112 ALA A O 1
ATOM 872 N N . LEU A 1 113 ? 2.570 -7.751 -5.130 1.00 91.62 113 LEU A N 1
ATOM 873 C CA . LEU A 1 113 ? 2.717 -6.904 -6.312 1.00 91.62 113 LEU A CA 1
ATOM 874 C C . LEU A 1 113 ? 4.129 -6.291 -6.420 1.00 91.62 113 LEU A C 1
ATOM 876 O O . LEU A 1 113 ? 4.702 -6.273 -7.505 1.00 91.62 113 LEU A O 1
ATOM 880 N N . ASP A 1 114 ? 4.695 -5.815 -5.308 1.00 90.81 114 ASP A N 1
ATOM 881 C CA . ASP A 1 114 ? 6.060 -5.267 -5.246 1.00 90.81 114 ASP A CA 1
ATOM 882 C C . ASP A 1 114 ? 7.126 -6.352 -5.485 1.00 90.81 114 ASP A C 1
ATOM 884 O O . ASP A 1 114 ? 8.041 -6.168 -6.282 1.00 90.81 114 ASP A O 1
ATOM 888 N N . GLU A 1 115 ? 6.972 -7.526 -4.870 1.00 91.06 115 GLU A N 1
ATOM 889 C CA . GLU A 1 115 ? 7.853 -8.684 -5.076 1.00 91.06 115 GLU A CA 1
ATOM 890 C C . GLU A 1 115 ? 7.835 -9.158 -6.539 1.00 91.06 115 GLU A C 1
ATOM 892 O O . GLU A 1 115 ? 8.887 -9.429 -7.121 1.00 91.06 115 GLU A O 1
ATOM 897 N N . ALA A 1 116 ? 6.658 -9.200 -7.172 1.00 89.31 116 ALA A N 1
ATOM 898 C CA . ALA A 1 116 ? 6.535 -9.541 -8.588 1.00 89.31 116 ALA A CA 1
ATOM 899 C C . ALA A 1 116 ? 7.272 -8.538 -9.497 1.00 89.31 116 ALA A C 1
ATOM 901 O O . ALA A 1 116 ? 7.921 -8.944 -10.465 1.00 89.31 116 ALA A O 1
ATOM 902 N N . GLU A 1 117 ? 7.228 -7.242 -9.177 1.00 87.75 117 GLU A N 1
ATOM 903 C CA . GLU A 1 117 ? 7.989 -6.223 -9.908 1.00 87.75 117 GLU A CA 1
ATOM 904 C C . GLU A 1 117 ? 9.494 -6.319 -9.683 1.00 87.75 117 GLU A C 1
ATOM 906 O O . GLU A 1 117 ? 10.265 -6.154 -10.631 1.00 87.75 117 GLU A O 1
ATOM 911 N N . GLN A 1 118 ? 9.934 -6.631 -8.465 1.00 88.88 118 GLN A N 1
ATOM 912 C CA . GLN A 1 118 ? 11.352 -6.852 -8.180 1.00 88.88 118 GLN A CA 1
ATOM 913 C C . GLN A 1 118 ? 11.898 -8.036 -8.985 1.00 88.88 118 GLN A C 1
ATOM 915 O O . GLN A 1 118 ? 12.919 -7.899 -9.660 1.00 88.88 118 GLN A O 1
ATOM 920 N N . LEU A 1 119 ? 11.170 -9.156 -9.030 1.00 87.56 119 LEU A N 1
ATOM 921 C CA . LEU A 1 119 ? 11.543 -10.311 -9.852 1.00 87.56 119 LEU A CA 1
ATOM 922 C C . LEU A 1 119 ? 11.599 -9.958 -11.342 1.00 87.56 119 LEU A C 1
ATOM 924 O O . LEU A 1 119 ? 12.545 -10.326 -12.043 1.00 87.56 119 LEU A O 1
ATOM 928 N N . ARG A 1 120 ? 10.622 -9.196 -11.847 1.00 85.88 120 ARG A N 1
ATOM 929 C CA . ARG A 1 120 ? 10.641 -8.706 -13.231 1.00 85.88 120 ARG A CA 1
ATOM 930 C C . ARG A 1 120 ? 11.888 -7.863 -13.498 1.00 85.88 120 ARG A C 1
ATOM 932 O O . ARG A 1 120 ? 12.594 -8.131 -14.466 1.00 85.88 120 ARG A O 1
ATOM 939 N N . ARG A 1 121 ? 12.206 -6.900 -12.632 1.00 85.31 121 ARG A N 1
ATOM 940 C CA . ARG A 1 121 ? 13.411 -6.062 -12.754 1.00 85.31 121 ARG A CA 1
ATOM 941 C C . ARG A 1 121 ? 14.680 -6.892 -12.808 1.00 85.31 121 ARG A C 1
ATOM 943 O O . ARG A 1 121 ? 15.515 -6.681 -13.684 1.00 85.31 121 ARG A O 1
ATOM 950 N N . GLU A 1 122 ? 14.821 -7.860 -11.911 1.00 88.00 122 GLU A N 1
ATOM 951 C CA . GLU A 1 122 ? 15.980 -8.749 -11.882 1.00 88.00 122 GLU A CA 1
ATOM 952 C C . GLU A 1 122 ? 16.095 -9.578 -13.163 1.00 88.00 122 GLU A C 1
ATOM 954 O O . GLU A 1 122 ? 17.167 -9.628 -13.776 1.00 88.00 122 GLU A O 1
ATOM 959 N N . THR A 1 123 ? 14.990 -10.171 -13.624 1.00 86.25 123 THR A N 1
ATOM 960 C CA . THR A 1 123 ? 14.977 -10.942 -14.876 1.00 86.25 123 THR A CA 1
ATOM 961 C C . THR A 1 123 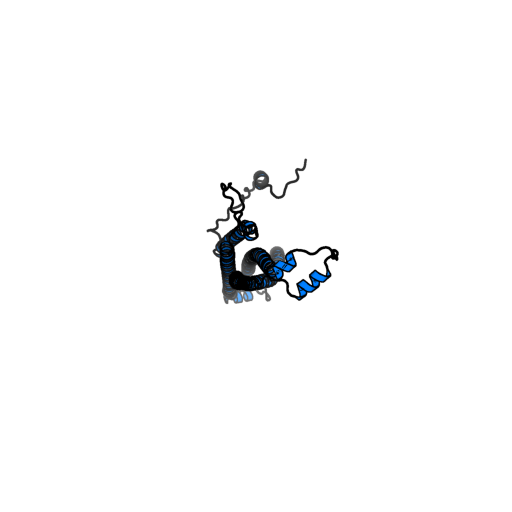? 15.309 -10.069 -16.082 1.00 86.25 123 THR A C 1
ATOM 963 O O . THR A 1 123 ? 16.116 -10.474 -16.919 1.00 86.25 123 THR A O 1
ATOM 966 N N . GLU A 1 124 ? 14.782 -8.847 -16.159 1.00 82.19 124 GLU A N 1
ATOM 967 C CA . GLU A 1 124 ? 15.101 -7.908 -17.231 1.00 82.19 124 GLU A CA 1
ATOM 968 C C . GLU A 1 124 ? 16.562 -7.484 -17.201 1.00 82.19 124 GLU A C 1
ATOM 970 O O . GLU A 1 124 ? 17.213 -7.492 -18.245 1.00 82.19 124 GLU A O 1
ATOM 975 N N . MET A 1 125 ? 17.126 -7.198 -16.028 1.00 81.56 125 MET A N 1
ATOM 976 C CA . MET A 1 125 ? 18.548 -6.888 -15.900 1.00 81.56 125 MET A CA 1
ATOM 977 C C . MET A 1 125 ? 19.432 -8.051 -16.364 1.00 81.56 125 MET A C 1
ATOM 979 O O . MET A 1 125 ? 20.414 -7.827 -17.077 1.00 81.56 125 MET A O 1
ATOM 983 N N . VAL A 1 126 ? 19.091 -9.293 -16.007 1.00 85.88 126 VAL A N 1
ATOM 984 C CA . VAL A 1 126 ? 19.832 -10.492 -16.433 1.00 85.88 126 VAL A CA 1
ATOM 985 C C . VAL A 1 126 ? 19.695 -10.718 -17.938 1.00 85.88 126 VAL A C 1
ATOM 987 O O . VAL A 1 126 ? 20.693 -10.970 -18.616 1.00 85.88 126 VAL A O 1
ATOM 990 N N . VAL A 1 127 ? 18.490 -10.571 -18.487 1.00 83.31 127 VAL A N 1
ATOM 991 C CA . VAL A 1 127 ? 18.223 -10.722 -19.923 1.00 83.31 127 VAL A CA 1
ATOM 992 C C . VAL A 1 127 ? 18.935 -9.639 -20.732 1.00 83.31 127 VAL A C 1
ATOM 994 O O . VAL A 1 127 ? 19.554 -9.951 -21.749 1.00 83.31 127 VAL A O 1
ATOM 997 N N . MET A 1 128 ? 18.901 -8.381 -20.287 1.00 76.81 128 MET A N 1
ATOM 998 C CA . MET A 1 128 ? 19.635 -7.284 -20.922 1.00 76.81 128 MET A CA 1
ATOM 999 C C . MET A 1 128 ? 21.145 -7.522 -20.832 1.00 76.81 128 MET A C 1
ATOM 1001 O O . MET A 1 128 ? 21.854 -7.407 -21.832 1.00 76.81 128 MET A O 1
ATOM 1005 N N . ARG A 1 129 ? 21.654 -7.961 -19.676 1.00 78.81 129 ARG A N 1
ATOM 1006 C CA . ARG A 1 129 ? 23.065 -8.338 -19.543 1.00 78.81 129 ARG A CA 1
ATOM 1007 C C . ARG A 1 129 ? 23.433 -9.455 -20.522 1.00 78.81 129 ARG A C 1
ATOM 1009 O O . ARG A 1 129 ? 24.425 -9.317 -21.222 1.00 78.81 129 ARG A O 1
ATOM 1016 N N . GLY A 1 130 ? 22.630 -10.510 -20.645 1.00 77.69 130 GLY A N 1
ATOM 1017 C CA . GLY A 1 130 ? 22.887 -11.615 -21.575 1.00 77.69 130 GLY A CA 1
ATOM 1018 C C . GLY A 1 130 ? 22.855 -11.197 -23.050 1.00 77.69 130 GLY A C 1
ATOM 1019 O O . GLY A 1 130 ? 23.790 -11.485 -23.797 1.00 77.69 130 GLY A O 1
ATOM 1020 N N . LYS A 1 131 ? 21.816 -10.463 -23.468 1.00 73.75 131 LYS A N 1
ATOM 1021 C CA . LYS A 1 131 ? 21.625 -10.014 -24.860 1.00 73.75 131 LYS A CA 1
ATOM 1022 C C . LYS A 1 131 ? 22.742 -9.092 -25.342 1.00 73.75 131 LYS A C 1
ATOM 1024 O O . LYS A 1 131 ? 23.160 -9.185 -26.492 1.00 73.75 131 LYS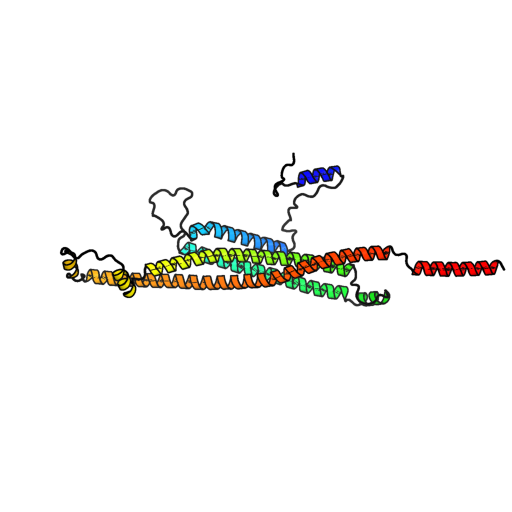 A O 1
ATOM 1029 N N . PHE A 1 132 ? 23.240 -8.222 -24.467 1.00 65.94 132 PHE A N 1
ATOM 1030 C CA . PHE A 1 132 ? 24.164 -7.158 -24.858 1.00 65.94 132 PHE A CA 1
ATOM 1031 C C . PHE A 1 132 ? 25.607 -7.356 -24.365 1.00 65.94 132 PHE A C 1
ATOM 1033 O O . PHE A 1 132 ? 26.511 -6.662 -24.841 1.00 65.94 132 PHE A O 1
ATOM 1040 N N . ALA A 1 133 ? 25.853 -8.333 -23.483 1.00 60.75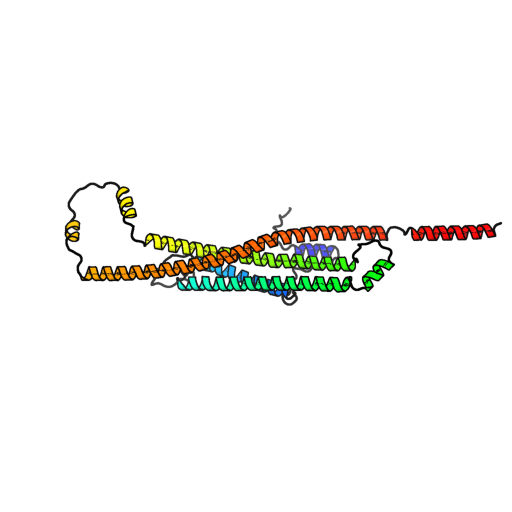 133 ALA A N 1
ATOM 1041 C CA . ALA A 1 133 ? 27.193 -8.833 -23.159 1.00 60.75 133 ALA A CA 1
ATOM 1042 C C . ALA A 1 133 ? 27.593 -10.087 -23.964 1.00 60.75 133 ALA A C 1
ATOM 1044 O O . ALA A 1 133 ? 28.760 -10.470 -23.927 1.00 60.75 133 ALA A O 1
ATOM 1045 N N . GLY A 1 134 ? 26.674 -10.706 -24.722 1.00 55.56 134 GLY A N 1
ATOM 1046 C CA . GLY A 1 134 ? 26.976 -11.830 -25.616 1.00 55.56 134 GLY A CA 1
ATOM 1047 C C . GLY A 1 134 ? 28.077 -11.488 -26.632 1.00 55.56 134 GLY A C 1
ATOM 1048 O O . GLY A 1 134 ? 28.007 -10.458 -27.307 1.00 55.56 134 GLY A O 1
ATOM 1049 N N . GLY A 1 135 ? 29.097 -12.352 -26.726 1.00 52.81 135 GLY A N 1
ATOM 1050 C CA . GLY A 1 135 ? 30.430 -12.111 -27.312 1.00 52.81 135 GLY A CA 1
ATOM 1051 C C . GLY A 1 135 ? 30.529 -11.555 -28.744 1.00 52.81 135 GLY A C 1
ATOM 1052 O O . GLY A 1 135 ? 31.597 -11.090 -29.133 1.00 52.81 135 GLY A O 1
ATOM 1053 N N . LEU A 1 136 ? 29.438 -11.499 -29.511 1.00 55.44 136 LEU A N 1
ATOM 1054 C CA . LEU A 1 136 ? 29.390 -10.822 -30.817 1.00 55.44 136 LEU A CA 1
ATOM 1055 C C . LEU A 1 136 ? 29.409 -9.288 -30.693 1.00 55.44 136 LEU A C 1
ATOM 1057 O O . LEU A 1 136 ? 29.969 -8.600 -31.545 1.00 55.44 136 LEU A O 1
ATOM 1061 N N . SER A 1 137 ? 28.874 -8.745 -29.597 1.00 58.16 137 SER A N 1
ATOM 1062 C CA . SER A 1 137 ? 28.847 -7.301 -29.317 1.00 58.16 137 SER A CA 1
ATOM 1063 C C . SER A 1 137 ? 30.218 -6.744 -28.930 1.00 58.16 137 SER A C 1
ATOM 1065 O O . SER A 1 137 ? 30.465 -5.550 -29.063 1.00 58.16 137 SER A O 1
ATOM 1067 N N . ALA A 1 138 ? 31.101 -7.586 -28.390 1.00 58.19 138 ALA A N 1
ATOM 1068 C CA . ALA A 1 138 ? 32.459 -7.200 -28.011 1.00 58.19 138 ALA A CA 1
ATOM 1069 C C . ALA A 1 138 ? 33.388 -7.145 -29.236 1.00 58.19 138 ALA A C 1
ATOM 1071 O O . ALA A 1 138 ? 34.199 -6.229 -29.354 1.00 58.19 138 ALA A O 1
ATOM 1072 N N . LEU A 1 139 ? 33.208 -8.070 -30.186 1.00 56.91 139 LEU A N 1
ATOM 1073 C CA . LEU A 1 139 ? 33.962 -8.103 -31.441 1.00 56.91 139 LEU A CA 1
ATOM 1074 C C . LEU A 1 139 ? 33.560 -6.971 -32.400 1.00 56.91 139 LEU A C 1
ATOM 1076 O O . LEU A 1 139 ? 34.430 -6.367 -33.026 1.00 56.91 139 LEU A O 1
ATOM 1080 N N . SER A 1 140 ? 32.274 -6.605 -32.463 1.00 56.59 140 SER A N 1
ATOM 1081 C CA . SER A 1 140 ? 31.826 -5.449 -33.256 1.00 56.59 140 SER A CA 1
ATOM 1082 C C . SER A 1 140 ? 32.321 -4.104 -32.701 1.00 56.59 140 SER A C 1
ATOM 1084 O O . SER A 1 140 ? 32.627 -3.203 -33.479 1.00 56.59 140 SER A O 1
ATOM 1086 N N . LYS A 1 141 ? 32.481 -3.980 -31.373 1.00 56.88 141 LYS A N 1
ATOM 1087 C CA . LYS A 1 141 ? 33.056 -2.794 -30.703 1.00 56.88 141 LYS A CA 1
ATOM 1088 C C . LYS A 1 141 ? 34.550 -2.608 -30.978 1.00 56.88 141 LYS A C 1
ATOM 1090 O O . LYS A 1 141 ? 35.007 -1.474 -31.074 1.00 56.88 141 LYS A O 1
ATOM 1095 N N . TRP A 1 142 ? 35.307 -3.699 -31.117 1.00 59.06 142 TRP A N 1
ATOM 1096 C CA . TRP A 1 142 ? 36.726 -3.633 -31.481 1.00 59.06 142 TRP A CA 1
ATOM 1097 C C . TRP A 1 142 ? 36.916 -3.263 -32.962 1.00 59.06 142 TRP A C 1
ATOM 1099 O O . TRP A 1 142 ? 37.746 -2.417 -33.288 1.00 59.06 142 TRP A O 1
ATOM 1109 N N . ALA A 1 143 ? 36.087 -3.812 -33.855 1.00 57.19 143 ALA A N 1
ATOM 1110 C CA . ALA A 1 143 ? 36.181 -3.566 -35.296 1.00 57.19 143 ALA A CA 1
ATOM 1111 C C . ALA A 1 143 ? 35.801 -2.132 -35.723 1.00 57.19 143 ALA A C 1
ATOM 1113 O O . ALA A 1 143 ? 36.245 -1.671 -36.772 1.00 57.19 143 ALA A O 1
ATOM 1114 N N . SER A 1 144 ? 35.008 -1.403 -34.927 1.00 60.75 144 SER A N 1
ATOM 1115 C CA . SER A 1 144 ? 34.606 -0.025 -35.245 1.00 60.75 144 SER A CA 1
ATOM 1116 C C . SER A 1 144 ? 35.572 1.059 -34.738 1.00 60.75 144 SER A C 1
ATOM 1118 O O . SER A 1 144 ? 35.240 2.240 -34.822 1.00 60.75 144 SER A O 1
ATOM 1120 N N . GLY A 1 145 ? 36.743 0.694 -34.194 1.00 49.28 145 GLY A N 1
ATOM 1121 C CA . GLY A 1 145 ? 37.819 1.639 -33.849 1.00 49.28 145 GLY A CA 1
ATOM 1122 C C . GLY A 1 145 ? 37.486 2.669 -32.757 1.00 49.28 145 GLY A C 1
ATOM 1123 O O . GLY A 1 145 ? 38.136 3.710 -32.677 1.00 49.28 145 GLY A O 1
ATOM 1124 N N . GLY A 1 146 ? 36.468 2.418 -31.930 1.00 47.16 146 GLY A N 1
ATOM 1125 C CA . GLY A 1 146 ? 35.992 3.358 -30.915 1.00 47.16 146 GLY A CA 1
ATOM 1126 C C . GLY A 1 146 ? 36.557 3.064 -29.529 1.00 47.16 146 GLY A C 1
ATOM 1127 O O . GLY A 1 146 ? 36.349 1.977 -28.992 1.00 47.16 146 GLY A O 1
ATOM 1128 N N . ALA A 1 147 ? 37.230 4.052 -28.933 1.00 43.09 147 ALA A N 1
ATOM 1129 C CA . ALA A 1 147 ? 37.575 4.062 -27.515 1.00 43.09 147 ALA A CA 1
ATOM 1130 C C . ALA A 1 147 ? 36.338 3.779 -26.636 1.00 43.09 147 ALA A C 1
ATOM 1132 O O . ALA A 1 147 ? 35.207 4.111 -26.992 1.00 43.09 147 ALA A O 1
ATOM 1133 N N . ALA A 1 148 ? 36.586 3.134 -25.498 1.00 47.78 148 ALA A N 1
ATOM 1134 C CA . ALA A 1 148 ? 35.607 2.629 -24.546 1.00 47.78 148 ALA A CA 1
ATOM 1135 C C . ALA A 1 148 ? 34.388 3.552 -24.303 1.00 47.78 148 ALA A C 1
ATOM 1137 O O . ALA A 1 148 ? 34.533 4.753 -24.104 1.00 47.78 148 ALA A O 1
ATOM 1138 N N . ALA A 1 149 ? 33.207 2.925 -24.194 1.00 47.62 149 ALA A N 1
ATOM 1139 C CA . ALA A 1 149 ? 31.994 3.430 -23.531 1.00 47.62 149 ALA A CA 1
ATOM 1140 C C . ALA A 1 149 ? 30.867 4.105 -24.346 1.00 47.62 149 ALA A C 1
ATOM 1142 O O . ALA A 1 149 ? 30.072 4.843 -23.768 1.00 47.62 149 ALA A O 1
ATOM 1143 N N . THR A 1 150 ? 30.647 3.774 -25.620 1.00 50.38 150 THR A N 1
ATOM 1144 C CA . THR A 1 150 ? 29.331 4.035 -26.240 1.00 50.38 150 THR A CA 1
ATOM 1145 C C . THR A 1 150 ? 28.466 2.772 -26.193 1.00 50.38 150 THR A C 1
ATOM 1147 O O . THR A 1 150 ? 28.653 1.818 -26.949 1.00 50.38 150 THR A O 1
ATOM 1150 N N . LYS A 1 151 ? 27.516 2.727 -25.243 1.00 57.97 151 LYS A N 1
ATOM 1151 C CA . LYS A 1 151 ? 26.387 1.774 -25.276 1.00 57.97 151 LYS A CA 1
ATOM 1152 C C . LYS A 1 151 ? 25.755 1.842 -26.676 1.00 57.97 151 LYS A C 1
ATOM 1154 O O . LYS A 1 151 ? 25.609 2.942 -27.210 1.00 57.97 151 LYS A O 1
ATOM 1159 N N . SER A 1 152 ? 25.394 0.704 -27.281 1.00 65.00 152 SER A N 1
ATOM 1160 C CA . SER A 1 152 ? 24.700 0.736 -28.577 1.00 65.00 152 SER A CA 1
ATOM 1161 C C . SER A 1 152 ? 23.414 1.557 -28.437 1.00 65.00 152 SER A C 1
ATOM 1163 O O . SER A 1 152 ? 22.756 1.522 -27.396 1.00 65.00 152 SER A O 1
ATOM 1165 N N . THR A 1 153 ? 23.068 2.336 -29.459 1.00 66.56 153 THR A N 1
ATOM 1166 C CA . THR A 1 153 ? 21.883 3.214 -29.437 1.00 66.56 153 THR A CA 1
ATOM 1167 C C . THR A 1 153 ? 20.601 2.428 -29.157 1.00 66.56 153 THR A C 1
ATOM 1169 O O . THR A 1 153 ? 19.724 2.902 -28.439 1.00 66.56 153 THR A O 1
ATOM 1172 N N . GLU A 1 154 ? 20.534 1.192 -29.652 1.00 71.25 154 GLU A N 1
ATOM 1173 C CA . GLU A 1 154 ? 19.454 0.242 -29.393 1.00 71.25 154 GLU A CA 1
ATOM 1174 C C . GLU A 1 154 ? 19.412 -0.232 -27.929 1.00 71.25 154 GLU A C 1
ATOM 1176 O O . GLU A 1 154 ? 18.339 -0.242 -27.327 1.00 71.25 154 GLU A O 1
ATOM 1181 N N . HIS A 1 155 ? 20.564 -0.528 -27.311 1.00 72.31 155 HIS A N 1
ATOM 1182 C CA . HIS A 1 155 ? 20.648 -0.858 -25.881 1.00 72.31 155 HIS A CA 1
ATOM 1183 C C . HIS A 1 155 ? 20.208 0.317 -25.007 1.00 72.31 155 HIS A C 1
ATOM 1185 O O . HIS A 1 155 ? 19.438 0.139 -24.069 1.00 72.31 155 HIS A O 1
ATOM 1191 N N . ALA A 1 156 ? 20.672 1.529 -25.321 1.00 72.94 156 ALA A N 1
ATOM 1192 C CA . ALA A 1 156 ? 20.311 2.728 -24.571 1.00 72.94 156 ALA A CA 1
ATOM 1193 C C . ALA A 1 156 ? 18.807 3.039 -24.670 1.00 72.94 156 ALA A C 1
ATOM 1195 O O . ALA A 1 156 ? 18.193 3.410 -23.673 1.00 72.94 156 ALA A O 1
ATOM 1196 N N . ALA A 1 157 ? 18.197 2.847 -25.845 1.00 76.00 157 ALA A N 1
ATOM 1197 C CA . ALA A 1 157 ? 16.759 3.032 -26.029 1.00 76.00 157 ALA A CA 1
ATOM 1198 C C . ALA A 1 157 ? 15.927 1.966 -25.293 1.00 76.00 157 ALA A C 1
ATOM 1200 O O . ALA A 1 157 ? 14.892 2.296 -24.714 1.00 76.00 157 ALA A O 1
ATOM 1201 N N . ALA A 1 158 ? 16.367 0.703 -25.294 1.00 75.75 158 ALA A N 1
ATOM 1202 C CA . ALA A 1 158 ? 15.706 -0.372 -24.555 1.00 75.75 158 ALA A CA 1
ATOM 1203 C C . ALA A 1 158 ? 15.803 -0.166 -23.033 1.00 75.75 158 ALA A C 1
ATOM 1205 O O . ALA A 1 158 ? 14.798 -0.276 -22.334 1.00 75.75 158 ALA A O 1
ATOM 1206 N N . GLU A 1 159 ? 16.982 0.212 -22.533 1.00 79.69 159 GLU A N 1
ATOM 1207 C CA . GLU A 1 159 ? 17.220 0.535 -21.122 1.00 79.69 159 GLU A CA 1
ATOM 1208 C C . GLU A 1 159 ? 16.387 1.746 -20.670 1.00 79.69 159 GLU A C 1
ATOM 1210 O O . GLU A 1 159 ? 15.786 1.714 -19.601 1.00 79.69 159 GLU A O 1
ATOM 1215 N N . ALA A 1 160 ? 16.279 2.793 -21.496 1.00 78.19 160 ALA A N 1
ATOM 1216 C CA . ALA A 1 160 ? 15.457 3.962 -21.185 1.00 78.19 160 ALA A CA 1
ATOM 1217 C C . ALA A 1 160 ? 13.957 3.627 -21.086 1.00 78.19 160 ALA A C 1
ATOM 1219 O O . ALA A 1 160 ? 13.285 4.106 -20.175 1.00 78.19 160 ALA A O 1
ATOM 1220 N N . ARG A 1 161 ? 13.433 2.781 -21.986 1.00 80.25 161 ARG A N 1
ATOM 1221 C CA . ARG A 1 161 ? 12.032 2.325 -21.923 1.00 80.25 161 ARG A CA 1
ATOM 1222 C C . ARG A 1 161 ? 11.762 1.495 -20.668 1.00 80.25 161 ARG A C 1
ATOM 1224 O O . ARG A 1 161 ? 10.763 1.745 -20.005 1.00 80.25 161 ARG A O 1
ATOM 1231 N N . ALA A 1 162 ? 12.664 0.570 -20.329 1.00 81.38 162 ALA A N 1
ATOM 1232 C CA . ALA A 1 162 ? 12.557 -0.245 -19.118 1.00 81.38 162 ALA A CA 1
ATOM 1233 C C . ALA A 1 162 ? 12.558 0.625 -17.847 1.00 81.38 162 ALA A C 1
ATOM 1235 O O . ALA A 1 162 ? 11.675 0.496 -17.001 1.00 81.38 162 ALA A O 1
ATOM 1236 N N . ARG A 1 163 ? 13.457 1.615 -17.773 1.00 82.00 163 ARG A N 1
ATOM 1237 C CA . ARG A 1 163 ? 13.479 2.587 -16.668 1.00 82.00 163 ARG A CA 1
ATOM 1238 C C . ARG A 1 163 ? 12.181 3.383 -16.566 1.00 82.00 163 ARG A C 1
ATOM 1240 O O . ARG A 1 163 ? 11.680 3.589 -15.469 1.00 82.00 163 ARG A O 1
ATOM 1247 N N . GLN A 1 164 ? 11.613 3.820 -17.690 1.00 83.06 164 GLN A N 1
ATOM 1248 C CA . GLN A 1 164 ? 10.346 4.554 -17.677 1.00 83.06 164 GLN A CA 1
ATOM 1249 C C . GLN A 1 164 ? 9.198 3.688 -17.137 1.00 83.06 164 GLN A C 1
ATOM 1251 O O . GLN A 1 164 ? 8.370 4.179 -16.366 1.00 83.06 164 GLN A O 1
ATOM 1256 N N . THR A 1 165 ? 9.154 2.404 -17.509 1.00 84.31 165 THR A N 1
ATOM 1257 C CA . THR A 1 165 ? 8.185 1.461 -16.938 1.00 84.31 165 THR A CA 1
ATOM 1258 C C . THR A 1 165 ? 8.432 1.223 -15.450 1.00 84.31 165 THR A C 1
ATOM 1260 O O . THR A 1 165 ? 7.469 1.199 -14.690 1.00 84.31 165 THR A O 1
ATOM 1263 N N . ASP A 1 166 ? 9.691 1.149 -15.014 1.00 85.38 166 ASP A N 1
ATOM 1264 C CA . ASP A 1 166 ? 10.043 1.000 -13.599 1.00 85.38 166 ASP A CA 1
ATOM 1265 C C . ASP A 1 166 ? 9.557 2.178 -12.758 1.00 85.38 166 ASP A C 1
ATOM 1267 O O . ASP A 1 166 ? 8.839 1.965 -11.783 1.00 85.38 166 ASP A O 1
ATOM 1271 N N . VAL A 1 167 ? 9.858 3.411 -13.180 1.00 85.62 167 VAL A N 1
ATOM 1272 C CA . VAL A 1 167 ? 9.402 4.629 -12.490 1.00 85.62 167 VAL A CA 1
ATOM 1273 C C . VAL A 1 167 ? 7.876 4.666 -12.400 1.00 85.62 167 VAL A C 1
ATOM 1275 O O . VAL A 1 167 ? 7.321 5.010 -11.356 1.00 85.62 167 VAL A O 1
ATOM 1278 N N . HIS A 1 168 ? 7.177 4.292 -13.477 1.00 87.25 168 HIS A N 1
ATOM 1279 C CA . HIS A 1 168 ? 5.718 4.267 -13.470 1.00 87.25 168 HIS A CA 1
ATOM 1280 C C . HIS A 1 168 ? 5.167 3.256 -12.458 1.00 87.25 168 HIS A C 1
ATOM 1282 O O . HIS A 1 168 ? 4.290 3.603 -11.667 1.00 87.25 168 HIS A O 1
ATOM 1288 N N . ARG A 1 169 ? 5.684 2.024 -12.458 1.00 88.19 169 ARG A N 1
ATOM 1289 C CA . ARG A 1 169 ? 5.200 0.956 -11.574 1.00 88.19 169 ARG A CA 1
ATOM 1290 C C . ARG A 1 169 ? 5.563 1.194 -10.111 1.00 88.19 169 ARG A C 1
ATOM 1292 O O . ARG A 1 169 ? 4.714 0.963 -9.252 1.00 88.19 169 ARG A O 1
ATOM 1299 N N . ASP A 1 170 ? 6.736 1.764 -9.831 1.00 87.94 170 ASP A N 1
ATOM 1300 C CA . ASP A 1 170 ? 7.093 2.231 -8.483 1.00 87.94 170 ASP A CA 1
ATOM 1301 C C . ASP A 1 170 ? 6.126 3.305 -7.989 1.00 87.94 170 ASP A C 1
ATOM 1303 O O . ASP A 1 170 ? 5.637 3.232 -6.861 1.00 87.94 170 ASP A O 1
ATOM 1307 N N . GLY A 1 171 ? 5.777 4.263 -8.853 1.00 89.62 171 GLY A N 1
ATOM 1308 C CA . GLY A 1 171 ? 4.764 5.270 -8.547 1.00 89.62 171 GLY A CA 1
ATOM 1309 C C . GLY A 1 171 ? 3.393 4.661 -8.230 1.00 89.62 171 GLY A C 1
ATOM 1310 O O . GLY A 1 171 ? 2.710 5.128 -7.317 1.00 89.62 171 GLY A O 1
ATOM 1311 N N . VAL A 1 172 ? 2.995 3.595 -8.936 1.00 91.38 172 VAL A N 1
ATOM 1312 C CA . VAL A 1 172 ? 1.742 2.866 -8.669 1.00 91.38 172 VAL A CA 1
ATOM 1313 C C . VAL A 1 172 ? 1.785 2.169 -7.307 1.00 91.38 172 VAL A C 1
ATOM 1315 O O . VAL A 1 172 ? 0.861 2.350 -6.513 1.00 91.38 172 VAL A O 1
ATOM 1318 N N . VAL A 1 173 ? 2.844 1.412 -6.998 1.00 91.31 173 VAL A N 1
ATOM 1319 C CA . VAL A 1 173 ? 2.992 0.731 -5.696 1.00 91.31 173 VAL A CA 1
ATOM 1320 C C . VAL A 1 173 ? 3.011 1.747 -4.553 1.00 91.31 173 VAL A C 1
ATOM 1322 O O . VAL A 1 173 ? 2.303 1.567 -3.558 1.00 91.31 173 VAL A O 1
ATOM 1325 N N . TRP A 1 174 ? 3.752 2.846 -4.709 1.00 91.00 174 TRP A N 1
ATOM 1326 C CA . TRP A 1 174 ? 3.787 3.935 -3.735 1.00 91.00 174 TRP A CA 1
ATOM 1327 C C . TRP A 1 174 ? 2.405 4.553 -3.516 1.00 91.00 174 TRP A C 1
ATOM 1329 O O . TRP A 1 174 ? 1.969 4.705 -2.375 1.00 91.00 174 TRP A O 1
ATOM 1339 N N . PHE A 1 175 ? 1.665 4.830 -4.593 1.00 91.50 175 PHE A N 1
ATOM 1340 C CA . PHE A 1 175 ? 0.306 5.359 -4.503 1.00 91.50 175 PHE A CA 1
ATOM 1341 C C . PHE A 1 175 ? -0.636 4.408 -3.752 1.00 91.50 175 PHE A C 1
ATOM 1343 O O . PHE A 1 175 ? -1.396 4.849 -2.887 1.00 91.50 175 PHE A O 1
ATOM 1350 N N . LEU A 1 176 ? -0.576 3.102 -4.033 1.00 93.50 176 LEU A N 1
ATOM 1351 C CA . LEU A 1 176 ? -1.380 2.098 -3.329 1.00 93.50 176 LEU A CA 1
ATOM 1352 C C . LEU A 1 176 ? -1.039 2.045 -1.834 1.00 93.50 176 LEU A C 1
ATOM 1354 O O . LEU A 1 176 ? -1.945 2.024 -1.000 1.00 93.50 176 LEU A O 1
ATOM 1358 N N . ARG A 1 177 ? 0.251 2.084 -1.478 1.00 92.75 177 ARG A N 1
ATOM 1359 C CA . ARG A 1 177 ? 0.701 2.129 -0.075 1.00 92.75 177 ARG A CA 1
ATOM 1360 C C . ARG A 1 177 ? 0.215 3.385 0.633 1.00 92.75 177 ARG A C 1
ATOM 1362 O O . ARG A 1 177 ? -0.312 3.287 1.736 1.00 92.75 177 ARG A O 1
ATOM 1369 N N . GLN A 1 178 ? 0.312 4.538 -0.024 1.00 91.69 178 GLN A N 1
ATOM 1370 C CA . GLN A 1 178 ? -0.159 5.813 0.509 1.00 91.69 178 GLN A CA 1
ATOM 1371 C C . GLN A 1 178 ? -1.673 5.792 0.754 1.00 91.69 178 GLN A C 1
ATOM 1373 O O . GLN A 1 178 ? -2.155 6.283 1.773 1.00 91.69 178 GLN A O 1
ATOM 1378 N N . ARG A 1 179 ? -2.450 5.186 -0.152 1.00 92.38 179 ARG A N 1
ATOM 1379 C CA . ARG A 1 179 ? -3.898 5.019 0.039 1.00 92.38 179 ARG A CA 1
ATOM 1380 C C . ARG A 1 179 ? -4.246 4.039 1.156 1.00 92.38 179 ARG A C 1
ATOM 1382 O O . ARG A 1 179 ? -5.202 4.292 1.890 1.00 92.38 179 ARG A O 1
ATOM 1389 N N . LEU A 1 180 ? -3.504 2.938 1.290 1.00 93.31 180 LEU A N 1
ATOM 1390 C CA . LEU A 1 180 ? -3.691 1.995 2.395 1.00 93.31 180 LEU A CA 1
ATOM 1391 C C . LEU A 1 180 ? -3.428 2.678 3.737 1.00 93.31 180 LEU A C 1
ATOM 1393 O O . LEU A 1 180 ? -4.220 2.537 4.661 1.00 93.31 180 LEU A O 1
ATOM 1397 N N . GLU A 1 181 ? -2.358 3.466 3.812 1.00 92.00 181 GLU A N 1
ATOM 1398 C CA . GLU A 1 181 ? -1.966 4.223 4.998 1.00 92.00 181 GLU A CA 1
ATOM 1399 C C . GLU A 1 181 ? -3.074 5.180 5.459 1.00 92.00 181 GLU A C 1
ATOM 1401 O O . GLU A 1 181 ? -3.443 5.176 6.634 1.00 92.00 181 GLU A O 1
ATOM 1406 N N . GLN A 1 182 ? -3.708 5.894 4.524 1.00 90.56 182 GLN A N 1
ATOM 1407 C CA . GLN A 1 182 ? -4.875 6.729 4.823 1.00 90.56 182 GLN A CA 1
ATOM 1408 C C . GLN A 1 182 ? -6.050 5.917 5.386 1.00 90.56 182 GLN A C 1
ATOM 1410 O O . GLN A 1 182 ? -6.729 6.375 6.304 1.00 90.56 182 GLN A O 1
ATOM 1415 N N . CYS A 1 183 ? -6.302 4.714 4.860 1.00 90.44 183 CYS A N 1
ATOM 1416 C CA . CYS A 1 183 ? -7.354 3.839 5.383 1.00 90.44 183 CYS A CA 1
ATOM 1417 C C . CYS A 1 183 ? -7.025 3.363 6.807 1.00 90.44 183 CYS A C 1
ATOM 1419 O O . CYS A 1 183 ? -7.887 3.451 7.685 1.00 90.44 183 CYS A O 1
ATOM 1421 N N . CYS A 1 184 ? -5.778 2.949 7.055 1.00 91.19 184 CYS A N 1
ATOM 1422 C CA . CYS A 1 184 ? -5.297 2.578 8.386 1.00 91.19 184 CYS A CA 1
ATOM 1423 C C . CYS A 1 184 ? -5.483 3.724 9.386 1.00 91.19 184 CYS A C 1
ATOM 1425 O O . CYS A 1 184 ? -6.067 3.503 10.444 1.00 91.19 184 CYS A O 1
ATOM 1427 N N . ARG A 1 185 ? -5.095 4.958 9.022 1.00 90.50 185 ARG A N 1
ATOM 1428 C CA . ARG A 1 185 ? -5.331 6.151 9.854 1.00 90.50 185 ARG A CA 1
ATOM 1429 C C . ARG A 1 185 ? -6.803 6.323 10.199 1.00 90.50 185 ARG A C 1
ATOM 1431 O O . ARG A 1 185 ? -7.145 6.476 11.363 1.00 90.50 185 ARG A O 1
ATOM 1438 N N . THR A 1 186 ? -7.693 6.247 9.205 1.00 89.38 186 THR A N 1
ATOM 1439 C CA . THR A 1 186 ? -9.130 6.424 9.467 1.00 89.38 186 THR A CA 1
ATOM 1440 C C . THR A 1 186 ? -9.703 5.371 10.413 1.00 89.38 186 THR A C 1
ATOM 1442 O O . THR A 1 186 ? -10.551 5.706 11.239 1.00 89.38 186 THR A O 1
ATOM 1445 N N . GLN A 1 187 ? -9.244 4.119 10.323 1.00 89.50 187 GLN A N 1
ATOM 1446 C CA . GLN A 1 187 ? -9.657 3.072 11.255 1.00 89.50 187 GLN A CA 1
ATOM 1447 C C . GLN A 1 187 ? -9.083 3.316 12.654 1.00 89.50 187 GLN A C 1
ATOM 1449 O O . GLN A 1 187 ? -9.812 3.210 13.640 1.00 89.50 187 GLN A O 1
ATOM 1454 N N . GLN A 1 188 ? -7.799 3.663 12.746 1.00 90.69 188 GLN A N 1
ATOM 1455 C CA . GLN A 1 188 ? -7.140 3.942 14.015 1.00 90.69 188 GLN A CA 1
ATOM 1456 C C . GLN A 1 188 ? -7.810 5.104 14.751 1.00 90.69 188 GLN A C 1
ATOM 1458 O O . GLN A 1 188 ? -8.167 4.937 15.913 1.00 90.69 188 GLN A O 1
ATOM 1463 N N . ASP A 1 189 ? -8.104 6.214 14.070 1.00 90.56 189 ASP A N 1
ATOM 1464 C CA . ASP A 1 189 ? -8.818 7.358 14.651 1.00 90.56 189 ASP A CA 1
ATOM 1465 C C . ASP A 1 189 ? -10.174 6.940 15.255 1.00 90.56 189 ASP A C 1
ATOM 1467 O O . ASP A 1 189 ? -10.586 7.413 16.322 1.00 90.56 189 ASP A O 1
ATOM 1471 N N . MET A 1 190 ? -10.902 6.049 14.568 1.00 87.38 190 MET A N 1
ATOM 1472 C CA . MET A 1 190 ? -12.186 5.524 15.045 1.00 87.38 190 MET A CA 1
ATOM 1473 C C . MET A 1 190 ? -12.014 4.667 16.303 1.00 87.38 190 MET A C 1
ATOM 1475 O O . MET A 1 190 ? -12.770 4.835 17.266 1.00 87.38 190 MET A O 1
ATOM 1479 N N . MET A 1 191 ? -11.015 3.784 16.308 1.00 86.69 191 MET A N 1
ATOM 1480 C CA . MET A 1 191 ? -10.704 2.899 17.430 1.00 86.69 191 MET A CA 1
ATOM 1481 C C . MET A 1 191 ? -10.177 3.661 18.647 1.00 86.69 191 MET A C 1
ATOM 1483 O O . MET A 1 191 ? -10.643 3.411 19.757 1.00 86.69 191 MET A O 1
ATOM 1487 N N . GLU A 1 192 ? -9.280 4.629 18.448 1.00 89.94 192 GLU A N 1
ATOM 1488 C CA . GLU A 1 192 ? -8.775 5.530 19.488 1.00 89.94 192 GLU A CA 1
ATOM 1489 C C . GLU A 1 192 ? -9.929 6.271 20.149 1.00 89.94 192 GLU A C 1
ATOM 1491 O O . GLU A 1 192 ? -10.122 6.179 21.360 1.00 89.94 192 GLU A O 1
ATOM 1496 N N . THR A 1 193 ? -10.781 6.911 19.344 1.00 88.81 193 THR A N 1
ATOM 1497 C CA . THR A 1 193 ? -11.948 7.634 19.854 1.00 88.81 193 THR A CA 1
ATOM 1498 C C . THR A 1 193 ? -12.856 6.725 20.690 1.00 88.81 193 THR A C 1
ATOM 1500 O O . THR A 1 193 ? -13.391 7.152 21.717 1.00 88.81 193 THR A O 1
ATOM 1503 N N . ARG A 1 194 ? -13.050 5.465 20.278 1.00 83.94 194 ARG A N 1
ATOM 1504 C CA . ARG A 1 194 ? -13.839 4.490 21.042 1.00 83.94 194 ARG A CA 1
ATOM 1505 C C . ARG A 1 194 ? -13.146 4.100 22.346 1.00 83.94 194 ARG A C 1
ATOM 1507 O O . ARG A 1 194 ? -13.797 4.118 23.389 1.00 83.94 194 ARG A O 1
ATOM 1514 N N . LEU A 1 195 ? -11.856 3.785 22.297 1.00 86.06 195 LEU A N 1
ATOM 1515 C CA . LEU A 1 195 ? -11.069 3.385 23.459 1.00 86.06 195 LEU A CA 1
ATOM 1516 C C . LEU A 1 195 ? -11.038 4.497 24.510 1.00 86.06 195 LEU A C 1
ATOM 1518 O O . LEU A 1 195 ? -11.346 4.249 25.673 1.00 86.06 195 LEU A O 1
ATOM 1522 N N . THR A 1 196 ? -10.778 5.741 24.100 1.00 86.19 196 THR A N 1
ATOM 1523 C CA . THR A 1 196 ? -10.792 6.896 25.006 1.00 86.19 196 THR A CA 1
ATOM 1524 C C . THR A 1 196 ? -12.165 7.081 25.653 1.00 86.19 196 THR A C 1
ATOM 1526 O O . THR A 1 196 ? -12.256 7.410 26.833 1.00 86.19 196 THR A O 1
ATOM 1529 N N . ARG A 1 197 ? -13.259 6.837 24.920 1.00 83.75 197 ARG A N 1
ATOM 1530 C CA . ARG A 1 197 ? -14.621 6.931 25.469 1.00 83.75 197 ARG A CA 1
ATOM 1531 C C . ARG A 1 197 ? -14.941 5.818 26.457 1.00 83.75 197 ARG A C 1
ATOM 1533 O O . ARG A 1 197 ? -15.530 6.113 27.493 1.00 83.75 197 ARG A O 1
ATOM 1540 N N . GLU A 1 198 ? -14.566 4.574 26.170 1.00 80.94 198 GLU A N 1
ATOM 1541 C CA . GLU A 1 198 ? -14.748 3.472 27.123 1.00 80.94 198 GLU A CA 1
ATOM 1542 C C . GLU A 1 198 ? -13.880 3.679 28.372 1.00 80.94 198 GLU A C 1
ATOM 1544 O O . GLU A 1 198 ? -14.374 3.483 29.479 1.00 80.94 198 GLU A O 1
ATOM 1549 N N . MET A 1 199 ? -12.646 4.174 28.224 1.00 79.06 199 MET A N 1
ATOM 1550 C CA . MET A 1 199 ? -11.756 4.492 29.347 1.00 79.06 199 MET A CA 1
ATOM 1551 C C . MET A 1 199 ? -12.279 5.660 30.197 1.00 79.06 199 MET A C 1
ATOM 1553 O O . MET A 1 199 ? -12.237 5.624 31.425 1.00 79.06 199 MET A O 1
ATOM 1557 N N . ASN A 1 200 ? -12.842 6.693 29.568 1.00 81.69 200 ASN A N 1
ATOM 1558 C CA . ASN A 1 200 ? -13.496 7.778 30.299 1.00 81.69 200 ASN A CA 1
ATOM 1559 C C . ASN A 1 200 ? -14.761 7.287 31.018 1.00 81.69 200 ASN A C 1
ATOM 1561 O O . ASN A 1 200 ? -15.040 7.713 32.135 1.00 81.69 200 ASN A O 1
ATOM 1565 N N . LYS A 1 201 ? -15.516 6.368 30.405 1.00 80.88 201 LYS A N 1
ATOM 1566 C CA . LYS A 1 201 ? -16.711 5.778 31.015 1.00 80.88 201 LYS A CA 1
ATOM 1567 C C . LYS A 1 201 ? -16.366 4.870 32.196 1.00 80.88 201 LYS A C 1
ATOM 1569 O O . LYS A 1 201 ? -17.049 4.951 33.212 1.00 80.88 201 LYS A O 1
ATOM 1574 N N . SER A 1 202 ? -15.317 4.051 32.098 1.00 72.50 202 SER A N 1
ATOM 1575 C CA . SER A 1 202 ? -14.848 3.227 33.219 1.00 72.50 202 SER A CA 1
ATOM 1576 C C . SER A 1 202 ? -14.340 4.089 34.375 1.00 72.50 202 SER A C 1
ATOM 1578 O O . SER A 1 202 ? -14.646 3.796 35.528 1.00 72.50 202 SER A O 1
ATOM 1580 N N . ARG A 1 203 ? -13.666 5.208 34.076 1.00 75.38 203 ARG A N 1
ATOM 1581 C CA . ARG A 1 203 ? -13.224 6.183 35.083 1.00 75.38 203 ARG A CA 1
ATOM 1582 C C . ARG A 1 203 ? -14.379 6.845 35.838 1.00 75.38 203 ARG A C 1
ATOM 1584 O O . ARG A 1 203 ? -14.233 7.110 37.022 1.00 75.38 203 ARG A O 1
ATOM 1591 N N . VAL A 1 204 ? -15.503 7.113 35.172 1.00 70.38 204 VAL A N 1
ATOM 1592 C CA . VAL A 1 204 ? -16.703 7.697 35.806 1.00 70.38 204 VAL A CA 1
ATOM 1593 C C . VAL A 1 204 ? -17.478 6.667 36.628 1.00 70.38 204 VAL A C 1
ATOM 1595 O O . VAL A 1 204 ? -18.144 7.034 37.588 1.00 70.38 204 VAL A O 1
ATOM 1598 N N . PHE A 1 205 ? -17.422 5.391 36.244 1.00 65.19 205 PHE A N 1
ATOM 1599 C CA . PHE A 1 205 ? -18.147 4.336 36.946 1.00 65.19 205 PHE A CA 1
ATOM 1600 C C . PHE A 1 205 ? -17.430 3.919 38.239 1.00 65.19 205 PHE A C 1
ATOM 1602 O O . PHE A 1 205 ? -18.104 3.608 39.219 1.00 65.19 205 PHE A O 1
ATOM 1609 N N . MET A 1 206 ? -16.089 3.987 38.265 1.00 63.25 206 MET A N 1
ATOM 1610 C CA . MET A 1 206 ? -15.284 3.728 39.463 1.00 63.25 206 MET A CA 1
ATOM 1611 C C . MET A 1 206 ? -15.813 4.537 40.659 1.00 63.25 206 MET A C 1
ATOM 1613 O O . MET A 1 206 ? -15.921 5.763 40.554 1.00 63.25 206 MET A O 1
ATOM 1617 N N . PRO A 1 207 ? -16.138 3.885 41.793 1.00 59.97 207 PRO A N 1
ATOM 1618 C CA . PRO A 1 207 ? -16.575 4.599 42.982 1.00 59.97 207 PRO A CA 1
ATOM 1619 C C . PRO A 1 207 ? -15.483 5.597 43.393 1.00 59.97 207 PRO A C 1
ATOM 1621 O O . PRO A 1 207 ? -14.298 5.244 43.345 1.00 59.97 207 PRO A O 1
ATOM 1624 N N . PRO A 1 208 ? -15.853 6.840 43.761 1.00 61.44 208 PRO A N 1
ATOM 1625 C CA . PRO A 1 208 ? -14.883 7.852 44.145 1.00 61.44 208 PRO A CA 1
ATOM 1626 C C . PRO A 1 208 ? -14.004 7.281 45.249 1.00 61.44 208 PRO A C 1
ATOM 1628 O O . PRO A 1 208 ? -14.489 6.715 46.232 1.00 61.44 208 PRO A O 1
ATOM 1631 N N . THR A 1 209 ? -12.695 7.403 45.070 1.00 62.44 209 THR A N 1
ATOM 1632 C CA . THR A 1 209 ? -11.764 6.974 46.108 1.00 62.44 209 THR A CA 1
ATOM 1633 C C . THR A 1 209 ? -11.966 7.854 47.346 1.00 62.44 209 THR A C 1
ATOM 1635 O O . THR A 1 209 ? -12.443 8.987 47.245 1.00 62.44 209 THR A O 1
ATOM 1638 N N . LEU A 1 210 ? -11.577 7.382 48.537 1.00 58.09 210 LEU A N 1
ATOM 1639 C CA . LEU A 1 210 ? -11.614 8.220 49.748 1.00 58.09 210 LEU A CA 1
ATOM 1640 C C . LEU A 1 210 ? -10.874 9.561 49.545 1.00 58.09 210 LEU A C 1
ATOM 1642 O O . LEU A 1 210 ? -11.262 10.569 50.129 1.00 58.09 210 LEU A O 1
ATOM 1646 N N . ALA A 1 211 ? -9.862 9.598 48.672 1.00 60.47 211 ALA A N 1
ATOM 1647 C CA . ALA A 1 211 ? -9.181 10.825 48.267 1.00 60.47 211 ALA A CA 1
ATOM 1648 C C . ALA A 1 211 ? -10.093 11.780 47.467 1.00 60.47 211 ALA A C 1
ATOM 1650 O O . ALA A 1 211 ? -10.142 12.974 47.770 1.00 60.47 211 ALA A O 1
ATOM 1651 N N . ASP A 1 212 ? -10.875 11.276 46.509 1.00 62.88 212 ASP A N 1
ATOM 1652 C CA . ASP A 1 212 ? -11.848 12.079 45.752 1.00 62.88 212 ASP A CA 1
ATOM 1653 C C . ASP A 1 212 ? -12.968 12.616 46.657 1.00 62.88 212 ASP A C 1
ATOM 1655 O O . ASP A 1 212 ? -13.376 13.771 46.534 1.00 62.88 212 ASP A O 1
ATOM 1659 N N . PHE A 1 213 ? -13.405 11.830 47.645 1.00 59.66 213 PHE A N 1
ATOM 1660 C CA . PHE A 1 213 ? -14.389 12.274 48.634 1.00 59.66 213 PHE A CA 1
ATOM 1661 C C . PHE A 1 213 ? -13.847 13.404 49.529 1.00 59.66 213 PHE A C 1
ATOM 1663 O O . PHE A 1 213 ? -14.527 14.407 49.743 1.00 59.66 213 PHE A O 1
ATOM 1670 N N . VAL A 1 214 ? -12.597 13.296 49.998 1.00 62.44 214 VAL A N 1
ATOM 1671 C CA . VAL A 1 214 ? -11.936 14.330 50.819 1.00 62.44 214 VAL A CA 1
ATOM 1672 C C . VAL A 1 214 ? -11.699 15.622 50.031 1.00 62.44 214 VAL A C 1
ATOM 1674 O O . VAL A 1 214 ? -11.838 16.713 50.585 1.00 62.44 214 VAL A O 1
ATOM 1677 N N . THR A 1 215 ? -11.374 15.533 48.739 1.00 62.44 215 THR A N 1
ATOM 1678 C CA . THR A 1 215 ? -11.206 16.723 47.885 1.00 62.44 215 THR A CA 1
ATOM 1679 C C . THR A 1 215 ? -12.541 17.392 47.546 1.00 62.44 215 THR A C 1
ATOM 1681 O O . THR A 1 215 ? -12.633 18.618 47.620 1.00 62.44 215 THR A O 1
ATOM 1684 N N . SER A 1 216 ? -13.599 16.618 47.277 1.00 57.69 216 SER A N 1
ATOM 1685 C CA . SER A 1 216 ? -14.948 17.143 47.029 1.00 57.69 216 SER A CA 1
ATOM 1686 C C . SER A 1 216 ? -15.582 17.751 48.288 1.00 57.69 216 SER A C 1
ATOM 1688 O O . SER A 1 216 ? -16.245 18.783 48.200 1.00 57.69 216 SER A O 1
ATOM 1690 N N . ALA A 1 217 ? -15.330 17.178 49.471 1.00 57.91 217 ALA A N 1
ATOM 1691 C CA . ALA A 1 217 ? -15.770 17.729 50.757 1.00 57.91 217 ALA A CA 1
ATOM 1692 C C . ALA A 1 217 ? -15.098 19.073 51.097 1.00 57.91 217 ALA A C 1
ATOM 1694 O O . ALA A 1 217 ? -15.633 19.856 51.880 1.00 57.91 217 ALA A O 1
ATOM 1695 N N . LYS A 1 218 ? -13.941 19.368 50.492 1.00 55.31 218 LYS A N 1
ATOM 1696 C CA . LYS A 1 218 ? -13.193 20.617 50.695 1.00 55.31 218 LYS A CA 1
ATOM 1697 C C . LYS A 1 218 ? -13.569 21.727 49.699 1.00 55.31 218 LYS A C 1
ATOM 1699 O O . LYS A 1 218 ? -13.135 22.859 49.889 1.00 55.31 218 LYS A O 1
ATOM 1704 N N . ALA A 1 219 ? -14.353 21.415 48.660 1.00 52.25 219 ALA A N 1
ATOM 1705 C CA . ALA A 1 219 ? -14.685 22.320 47.551 1.00 52.25 219 ALA A CA 1
ATOM 1706 C C . ALA A 1 219 ? -16.165 22.771 47.495 1.00 52.25 219 ALA A C 1
ATOM 1708 O O . ALA A 1 219 ? -16.528 23.553 46.618 1.00 52.25 219 ALA A O 1
ATOM 1709 N N . GLY A 1 220 ? -17.025 22.309 48.411 1.00 46.44 220 GLY A N 1
ATOM 1710 C CA . GLY A 1 220 ? -18.419 22.760 48.521 1.00 46.44 220 GLY A CA 1
ATOM 1711 C C . GLY A 1 220 ? -18.579 23.969 49.459 1.00 46.44 220 GLY A C 1
ATOM 1712 O O . GLY A 1 220 ? -17.896 24.026 50.484 1.00 46.44 220 GLY A O 1
ATOM 1713 N N . PRO A 1 221 ? -19.467 24.940 49.162 1.00 46.06 221 PRO A N 1
ATOM 1714 C CA . PRO A 1 221 ? -19.724 26.058 50.062 1.00 46.06 221 PRO A CA 1
ATOM 1715 C C . PRO A 1 221 ? -20.387 25.546 51.346 1.00 46.06 221 PRO A C 1
ATOM 1717 O O . PRO A 1 221 ? -21.345 24.777 51.294 1.00 46.06 221 PRO A O 1
ATOM 1720 N N . SER A 1 222 ? -19.881 25.987 52.498 1.00 49.94 222 SER A N 1
ATOM 1721 C CA . SER A 1 222 ? -20.463 25.729 53.815 1.00 49.94 222 SER A CA 1
ATOM 1722 C C . SER A 1 222 ? -21.903 26.255 53.868 1.00 49.94 222 SER A C 1
ATOM 1724 O O . SER A 1 222 ? -22.121 27.440 54.132 1.00 49.94 222 SER A O 1
ATOM 1726 N N . LEU A 1 223 ? -22.888 25.394 53.601 1.00 40.66 223 LEU A N 1
ATOM 1727 C CA . LEU A 1 223 ? -24.288 25.698 53.869 1.00 40.66 223 LEU A CA 1
ATOM 1728 C C . LEU A 1 223 ? -24.566 25.345 55.329 1.00 40.66 223 LEU A C 1
ATOM 1730 O O . LEU A 1 223 ? -24.298 24.236 55.785 1.00 40.66 223 LEU A O 1
ATOM 1734 N N . GLY A 1 224 ? -25.003 26.363 56.064 1.00 40.94 224 GLY A N 1
ATOM 1735 C CA . GLY A 1 224 ? -25.069 26.382 57.512 1.00 40.94 224 GLY A CA 1
ATOM 1736 C C . GLY A 1 224 ? -25.831 25.215 58.127 1.00 40.94 224 GLY A C 1
ATOM 1737 O O . GLY A 1 224 ? -26.918 24.845 57.694 1.00 40.94 224 GLY A O 1
ATOM 1738 N N . SER A 1 225 ? -25.252 24.728 59.222 1.00 47.09 225 SER A N 1
ATOM 1739 C CA . SER A 1 225 ? -25.938 24.007 60.285 1.00 47.09 225 SER A CA 1
ATOM 1740 C C . SER A 1 225 ? -27.237 24.724 60.639 1.00 47.09 225 SER A C 1
ATOM 1742 O O . SER A 1 225 ? -27.209 25.833 61.181 1.00 47.09 225 SER A O 1
ATOM 1744 N N . ARG A 1 226 ? -28.372 24.107 60.310 1.00 46.47 226 ARG A N 1
ATOM 1745 C CA . ARG A 1 226 ? -29.659 24.417 60.918 1.00 46.47 226 ARG A CA 1
ATOM 1746 C C . ARG A 1 226 ? -30.659 23.295 60.659 1.00 46.47 226 ARG A C 1
ATOM 1748 O O . ARG A 1 226 ? -30.883 22.915 59.520 1.00 46.47 226 ARG A O 1
ATOM 1755 N N . THR A 1 227 ? -31.280 22.888 61.767 1.00 40.16 227 THR A N 1
ATOM 1756 C CA . THR A 1 227 ? -32.477 22.044 61.930 1.00 40.16 227 THR A CA 1
ATOM 1757 C C . THR A 1 227 ? -32.313 20.548 61.662 1.00 40.16 227 THR A C 1
ATOM 1759 O O . THR A 1 227 ? -31.869 20.135 60.604 1.00 40.16 227 THR A O 1
ATOM 1762 N N . GLY A 1 228 ? -32.653 19.752 62.684 1.00 50.78 228 GLY A N 1
ATOM 1763 C CA . GLY A 1 228 ? -32.540 18.299 62.694 1.00 50.78 228 GLY A CA 1
ATOM 1764 C C . GLY A 1 228 ? -33.369 17.644 61.597 1.00 50.78 228 GLY A C 1
ATOM 1765 O O . GLY A 1 228 ? -34.591 17.790 61.561 1.00 50.78 228 GLY A O 1
ATOM 1766 N N . ASP A 1 229 ? -32.676 16.905 60.739 1.00 39.38 229 ASP A N 1
ATOM 1767 C CA . ASP A 1 229 ? -33.267 16.112 59.675 1.00 39.38 229 ASP A CA 1
ATOM 1768 C C . ASP A 1 229 ? -33.659 14.715 60.195 1.00 39.38 229 ASP A C 1
ATOM 1770 O O . ASP A 1 229 ? -32.856 14.050 60.857 1.00 39.38 229 ASP A O 1
ATOM 1774 N N . PRO A 1 230 ? -34.843 14.185 59.832 1.00 47.50 230 PRO A N 1
ATOM 1775 C CA . PRO A 1 230 ? -35.248 12.797 60.103 1.00 47.50 230 PRO A CA 1
ATOM 1776 C C . PRO A 1 230 ? -34.312 11.728 59.503 1.00 47.50 230 PRO A C 1
ATOM 1778 O O . PRO A 1 230 ? -34.480 10.535 59.753 1.00 47.50 230 PRO A O 1
ATOM 1781 N N . TYR A 1 231 ? -33.325 12.140 58.705 1.00 48.09 231 TYR A N 1
ATOM 1782 C CA . TYR A 1 231 ? -32.375 11.274 58.016 1.00 48.09 231 TYR A CA 1
ATOM 1783 C C . TYR A 1 231 ? -31.406 10.557 58.974 1.00 48.09 231 TYR A C 1
ATOM 1785 O O . TYR A 1 231 ? -30.985 9.432 58.714 1.00 48.09 231 TYR A O 1
ATOM 1793 N N . GLU A 1 232 ? -31.111 11.151 60.133 1.00 44.53 232 GLU A N 1
ATOM 1794 C CA . GLU A 1 232 ? -30.206 10.554 61.125 1.00 44.53 232 GLU A CA 1
ATOM 1795 C C . GLU A 1 232 ? -30.863 9.397 61.910 1.00 44.53 232 GLU A C 1
ATOM 1797 O O . GLU A 1 232 ? -30.177 8.520 62.433 1.00 44.53 232 GLU A O 1
ATOM 1802 N N . ALA A 1 233 ? -32.202 9.335 61.931 1.00 43.50 233 ALA A N 1
ATOM 1803 C CA . ALA A 1 233 ? -32.954 8.213 62.497 1.00 43.50 233 ALA A CA 1
ATOM 1804 C C . ALA A 1 233 ? -33.035 7.013 61.533 1.00 43.50 233 ALA A C 1
ATOM 1806 O O . ALA A 1 233 ? -32.984 5.868 61.983 1.00 43.50 233 ALA A O 1
ATOM 1807 N N . ALA A 1 234 ? -33.084 7.259 60.219 1.00 48.25 234 ALA A N 1
ATOM 1808 C CA . ALA A 1 234 ? -33.021 6.212 59.196 1.00 48.25 234 ALA A CA 1
ATOM 1809 C C . ALA A 1 234 ? -31.621 5.578 59.101 1.00 48.25 234 ALA A C 1
ATOM 1811 O O . ALA A 1 234 ? -31.505 4.377 58.896 1.00 48.25 234 ALA A O 1
ATOM 1812 N N . ALA A 1 235 ? -30.559 6.351 59.352 1.00 48.28 235 ALA A N 1
ATOM 1813 C CA . ALA A 1 235 ? -29.184 5.845 59.399 1.00 48.28 235 ALA A CA 1
ATOM 1814 C C . ALA A 1 235 ? -28.881 4.936 60.614 1.00 48.28 235 ALA A C 1
ATOM 1816 O O . ALA A 1 235 ? -27.861 4.249 60.628 1.00 48.28 235 ALA A O 1
ATOM 1817 N N . ARG A 1 236 ? -29.747 4.927 61.643 1.00 42.78 236 ARG A N 1
ATOM 1818 C CA . ARG A 1 236 ? -29.631 4.062 62.837 1.00 42.78 236 ARG A CA 1
ATOM 1819 C C . ARG A 1 236 ? -30.437 2.766 62.739 1.00 42.78 236 ARG A C 1
ATOM 1821 O O . ARG A 1 236 ? -30.214 1.863 63.543 1.00 42.78 236 ARG A O 1
ATOM 1828 N N . GLN A 1 237 ? -31.354 2.655 61.779 1.00 52.88 237 GLN A N 1
ATOM 1829 C CA . GLN A 1 237 ? -31.954 1.375 61.418 1.00 52.88 237 GLN A CA 1
ATOM 1830 C C . GLN A 1 237 ? -30.957 0.673 60.499 1.00 52.88 237 GLN A C 1
ATOM 1832 O O . GLN A 1 237 ? -30.819 1.032 59.334 1.00 52.88 237 GLN A O 1
ATOM 1837 N N . GLY A 1 238 ? -30.186 -0.264 61.058 1.00 52.88 238 GLY A N 1
ATOM 1838 C CA . GLY A 1 238 ? -29.262 -1.083 60.276 1.00 52.88 238 GLY A CA 1
ATOM 1839 C C . GLY A 1 238 ? -29.966 -1.679 59.055 1.00 52.88 238 GLY A C 1
ATOM 1840 O O . GLY A 1 238 ? -31.152 -2.008 59.124 1.00 52.88 238 GLY A O 1
ATOM 1841 N N . LEU A 1 239 ? -29.239 -1.771 57.939 1.00 59.28 239 LEU A N 1
ATOM 1842 C CA . LEU A 1 239 ? -29.714 -2.392 56.702 1.00 59.28 239 LEU A CA 1
ATOM 1843 C C . LEU A 1 239 ? -30.378 -3.735 57.028 1.00 59.28 239 LEU A C 1
ATOM 1845 O O . LEU A 1 239 ? -29.816 -4.542 57.770 1.00 59.28 239 LEU A O 1
ATOM 1849 N N . THR A 1 240 ? -31.573 -3.966 56.489 1.00 74.31 240 THR A N 1
ATOM 1850 C CA . THR A 1 240 ? -32.224 -5.277 56.615 1.00 74.31 240 THR A CA 1
ATOM 1851 C C . THR A 1 240 ? -31.341 -6.352 55.976 1.00 74.31 240 THR A C 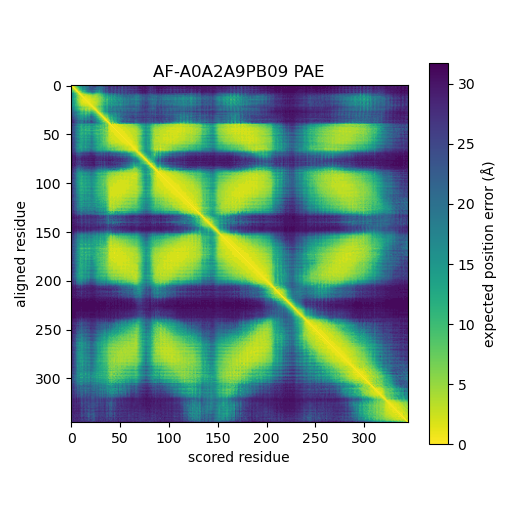1
ATOM 1853 O O . THR A 1 240 ? -30.628 -6.083 55.010 1.00 74.31 240 THR A O 1
ATOM 1856 N N . GLU A 1 241 ? -31.365 -7.573 56.507 1.00 73.75 241 GLU A N 1
ATOM 1857 C CA . GLU A 1 241 ? -30.517 -8.676 56.028 1.00 73.75 241 GLU A CA 1
ATOM 1858 C C . GLU A 1 241 ? -30.736 -8.962 54.524 1.00 73.75 241 GLU A C 1
ATOM 1860 O O . GLU A 1 241 ? -29.784 -9.226 53.792 1.00 73.75 241 GLU A O 1
ATOM 1865 N N . GLU A 1 242 ? -31.962 -8.756 54.026 1.00 77.19 242 GLU A N 1
ATOM 1866 C CA . GLU A 1 242 ? -32.295 -8.787 52.592 1.00 77.19 242 GLU A CA 1
ATOM 1867 C C . GLU A 1 242 ? -31.627 -7.658 51.783 1.00 77.19 242 GLU A C 1
ATOM 1869 O O . GLU A 1 242 ? -31.136 -7.900 50.681 1.00 77.19 242 GLU A O 1
ATOM 1874 N N . GLN A 1 243 ? -31.556 -6.431 52.313 1.00 77.75 243 GLN A N 1
ATOM 1875 C CA . GLN A 1 243 ? -30.849 -5.323 51.657 1.00 77.75 243 GLN A CA 1
ATOM 1876 C C . GLN A 1 243 ? -29.339 -5.563 51.613 1.00 77.75 243 GLN A C 1
ATOM 1878 O O . GLN A 1 243 ? -28.715 -5.229 50.611 1.00 77.75 243 GLN A O 1
ATOM 1883 N N . ILE A 1 244 ? -28.752 -6.156 52.659 1.00 81.06 244 ILE A N 1
ATOM 1884 C CA . ILE A 1 244 ? -27.327 -6.528 52.678 1.00 81.06 244 ILE A CA 1
ATOM 1885 C C . ILE A 1 244 ? -27.047 -7.581 51.605 1.00 81.06 244 ILE A C 1
ATOM 1887 O O . ILE A 1 244 ? -26.121 -7.406 50.817 1.00 81.06 244 ILE A O 1
ATOM 1891 N N . HIS A 1 245 ? -27.879 -8.623 51.511 1.00 82.31 245 HIS A N 1
ATOM 1892 C CA . HIS A 1 245 ? -27.740 -9.644 50.473 1.00 82.31 245 HIS A CA 1
ATOM 1893 C C . HIS A 1 245 ? -27.870 -9.054 49.059 1.00 82.31 245 HIS A C 1
ATOM 1895 O O . HIS A 1 245 ? 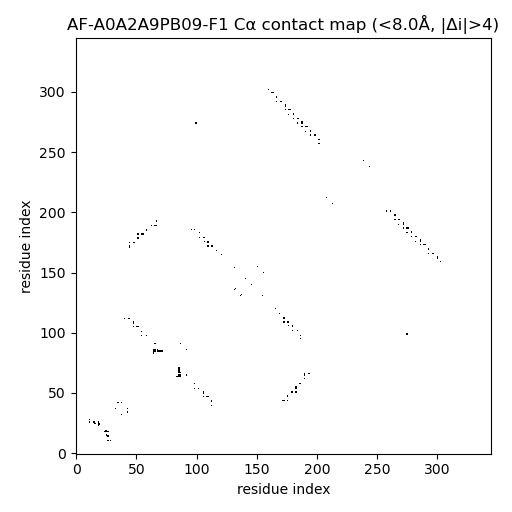-27.056 -9.356 48.189 1.00 82.31 245 HIS A O 1
ATOM 1901 N N . MET A 1 246 ? -28.843 -8.164 48.833 1.00 82.06 246 MET A N 1
ATOM 1902 C CA . MET A 1 246 ? -29.009 -7.468 47.552 1.00 82.06 246 MET A CA 1
ATOM 1903 C C . MET A 1 246 ? -27.804 -6.572 47.225 1.00 82.06 246 MET A C 1
ATOM 1905 O O . MET A 1 246 ? -27.327 -6.590 46.097 1.00 82.06 246 MET A O 1
ATOM 1909 N N . PHE A 1 247 ? -27.247 -5.854 48.207 1.00 82.62 247 PHE A N 1
ATOM 1910 C CA . PHE A 1 247 ? -26.016 -5.076 48.024 1.00 82.62 247 PHE A CA 1
ATOM 1911 C C . PHE A 1 247 ? -24.809 -5.957 47.688 1.00 82.62 247 PHE A C 1
ATOM 1913 O O . PHE A 1 247 ? -23.986 -5.579 46.856 1.00 82.62 247 PHE A O 1
ATOM 1920 N N . GLU A 1 248 ? -24.672 -7.119 48.326 1.00 84.81 248 GLU A N 1
ATOM 1921 C CA . GLU A 1 248 ? -23.605 -8.070 48.012 1.00 84.81 248 GLU A CA 1
ATOM 1922 C C . GLU A 1 248 ? -23.749 -8.656 46.604 1.00 84.81 248 GLU A C 1
ATOM 1924 O O . GLU A 1 248 ? -22.746 -8.840 45.909 1.00 84.81 248 GLU A O 1
ATOM 1929 N N . GLU A 1 249 ? -24.977 -8.952 46.179 1.00 87.56 249 GLU A N 1
ATOM 1930 C CA . GLU A 1 249 ? -25.287 -9.433 44.834 1.00 87.56 249 GLU A CA 1
ATOM 1931 C C . GLU A 1 249 ? -25.020 -8.354 43.775 1.00 87.56 249 GLU A C 1
ATOM 1933 O O . GLU A 1 249 ? -24.285 -8.617 42.820 1.00 87.56 249 GLU A O 1
ATOM 1938 N N . ASP A 1 250 ? -25.490 -7.125 43.998 1.00 82.31 250 ASP A N 1
ATOM 1939 C CA . ASP A 1 250 ? -25.240 -5.970 43.130 1.00 82.31 250 ASP A CA 1
ATOM 1940 C C . ASP A 1 250 ? -23.742 -5.665 43.020 1.00 82.31 250 ASP A C 1
ATOM 1942 O O . ASP A 1 250 ? -23.228 -5.402 41.934 1.00 82.31 250 ASP A O 1
ATOM 1946 N N . ASN A 1 251 ? -22.997 -5.743 44.125 1.00 84.62 251 ASN A N 1
ATOM 1947 C CA . ASN A 1 251 ? -21.556 -5.506 44.112 1.00 84.62 251 ASN A CA 1
ATOM 1948 C C . ASN A 1 251 ? -20.812 -6.605 43.329 1.00 84.62 251 ASN A C 1
ATOM 1950 O O . ASN A 1 251 ? -19.895 -6.314 42.557 1.00 84.62 251 ASN A O 1
ATOM 1954 N N . LYS A 1 252 ? -21.238 -7.872 43.455 1.00 87.62 252 LYS A N 1
ATOM 1955 C CA . LYS A 1 252 ? -20.717 -8.982 42.636 1.00 87.62 252 LYS A CA 1
ATOM 1956 C C . LYS A 1 252 ? -21.032 -8.785 41.152 1.00 87.62 252 LYS A C 1
ATOM 1958 O O . LYS A 1 252 ? -20.162 -9.047 40.321 1.00 87.62 252 LYS A O 1
ATOM 1963 N N . ASP A 1 253 ? -22.239 -8.343 40.805 1.00 87.81 253 ASP A N 1
ATOM 1964 C CA . ASP A 1 253 ? -22.619 -8.068 39.414 1.00 87.81 253 ASP A CA 1
ATOM 1965 C C . ASP A 1 253 ? -21.825 -6.890 38.832 1.00 87.81 253 ASP A C 1
ATOM 1967 O O . ASP A 1 253 ? -21.269 -6.983 37.734 1.00 87.81 253 ASP A O 1
ATOM 1971 N N . MET A 1 254 ? -21.649 -5.823 39.617 1.00 83.81 254 MET A N 1
ATOM 1972 C CA . MET A 1 254 ? -20.797 -4.694 39.252 1.00 83.81 254 MET A CA 1
ATOM 1973 C C . MET A 1 254 ? -19.364 -5.133 38.982 1.00 83.81 254 MET A C 1
ATOM 1975 O O . MET A 1 254 ? -18.829 -4.800 37.925 1.00 83.81 254 MET A O 1
ATOM 1979 N N . MET A 1 255 ? -18.756 -5.925 39.869 1.00 85.12 255 MET A N 1
ATOM 1980 C CA . MET A 1 255 ? -17.400 -6.451 39.672 1.00 85.12 255 MET A CA 1
ATOM 1981 C C . MET A 1 255 ? -17.280 -7.282 38.388 1.00 85.12 255 MET A C 1
ATOM 1983 O O . MET A 1 255 ? -16.368 -7.043 37.597 1.00 85.12 255 MET A O 1
ATOM 1987 N N . LYS A 1 256 ? -18.236 -8.176 38.106 1.00 88.62 256 LYS A N 1
ATOM 1988 C CA . LYS A 1 256 ? -18.260 -8.944 36.845 1.00 88.62 256 LYS A CA 1
ATOM 1989 C C . LYS A 1 256 ? -18.375 -8.039 35.617 1.00 88.62 256 LYS A C 1
ATOM 1991 O O . LYS A 1 256 ? -17.705 -8.259 34.606 1.00 88.62 256 LYS A O 1
ATOM 1996 N N . HIS A 1 257 ? -19.217 -7.009 35.683 1.00 85.69 257 HIS A N 1
ATOM 1997 C CA . HIS A 1 257 ? -19.350 -6.037 34.602 1.00 85.69 257 HIS A CA 1
ATOM 1998 C C . HIS A 1 257 ? -18.051 -5.237 34.399 1.00 85.69 257 HIS A C 1
ATOM 2000 O O . HIS A 1 257 ? -17.652 -5.007 33.254 1.00 85.69 257 HIS A O 1
ATOM 2006 N N . TYR A 1 258 ? -17.359 -4.857 35.479 1.00 83.50 258 TYR A N 1
ATOM 2007 C CA . TYR A 1 258 ? -16.041 -4.222 35.410 1.00 83.50 258 TYR A CA 1
ATOM 2008 C C . TYR A 1 258 ? -15.000 -5.119 34.753 1.00 83.50 258 TYR A C 1
ATOM 2010 O O . TYR A 1 258 ? -14.334 -4.671 33.822 1.00 83.50 258 TYR A O 1
ATOM 2018 N N . GLU A 1 259 ? -14.888 -6.375 35.184 1.00 86.56 259 GLU A N 1
ATOM 2019 C CA . GLU A 1 259 ? -13.966 -7.351 34.596 1.00 86.56 259 GLU A CA 1
ATOM 2020 C C . GLU A 1 259 ? -14.215 -7.503 33.089 1.00 86.56 259 GLU A C 1
ATOM 2022 O O . GLU A 1 259 ? -13.306 -7.305 32.282 1.00 86.56 259 GLU A O 1
ATOM 2027 N N . SER A 1 260 ? -15.475 -7.699 32.681 1.00 86.25 260 SER A N 1
ATOM 2028 C CA . SER A 1 260 ? -15.842 -7.788 31.262 1.00 86.25 260 SER A CA 1
ATOM 2029 C C . SER A 1 260 ? -15.502 -6.515 30.474 1.00 86.25 260 SER A C 1
ATOM 2031 O O . SER A 1 260 ? -15.119 -6.578 29.302 1.00 86.25 260 SER A O 1
ATOM 2033 N N . LYS A 1 261 ? -15.640 -5.334 31.087 1.00 83.69 261 LYS A N 1
ATOM 2034 C CA . LYS A 1 261 ? -15.258 -4.062 30.462 1.00 83.69 261 LYS A CA 1
ATOM 2035 C C . LYS A 1 261 ? -13.744 -3.925 30.320 1.00 83.69 261 LYS A C 1
ATOM 2037 O O . LYS A 1 261 ? -13.295 -3.473 29.267 1.00 83.69 261 LYS A O 1
ATOM 2042 N N . LEU A 1 262 ? -12.970 -4.347 31.316 1.00 85.12 262 LEU A N 1
ATOM 2043 C CA . LEU A 1 262 ? -11.509 -4.349 31.253 1.00 85.12 262 LEU A CA 1
ATOM 2044 C C . LEU A 1 262 ? -10.990 -5.293 30.166 1.00 85.12 262 LEU A C 1
ATOM 2046 O O . LEU A 1 262 ? -10.110 -4.903 29.401 1.00 85.12 262 LEU A O 1
ATOM 2050 N N . ASP A 1 263 ? -11.580 -6.479 30.020 1.00 86.00 263 ASP A N 1
ATOM 2051 C CA . ASP A 1 263 ? -11.196 -7.419 28.961 1.00 86.00 263 ASP A CA 1
ATOM 2052 C C . ASP A 1 263 ? -11.449 -6.849 27.558 1.00 86.00 263 ASP A C 1
ATOM 2054 O O . ASP A 1 263 ? -10.617 -6.991 26.653 1.00 86.00 263 ASP A O 1
ATOM 2058 N N . LYS A 1 264 ? -12.562 -6.128 27.374 1.00 83.56 264 LYS A N 1
ATOM 2059 C CA . LYS A 1 264 ? -12.870 -5.422 26.117 1.00 83.56 264 LYS A CA 1
ATOM 2060 C C . LYS A 1 264 ? -11.872 -4.304 25.828 1.00 83.56 264 LYS A C 1
ATOM 2062 O O . LYS A 1 264 ? -11.425 -4.175 24.689 1.00 83.56 264 LYS A O 1
ATOM 2067 N N . VAL A 1 265 ? -11.509 -3.515 26.841 1.00 86.12 265 VAL A N 1
ATOM 2068 C CA . VAL A 1 265 ? -10.501 -2.449 26.726 1.00 86.12 265 VAL A CA 1
ATOM 2069 C C . VAL A 1 265 ? -9.144 -3.043 26.357 1.00 86.12 265 VAL A C 1
ATOM 2071 O O . VAL A 1 265 ? -8.569 -2.634 25.355 1.00 86.12 265 VAL A O 1
ATOM 2074 N N . ARG A 1 266 ? -8.688 -4.084 27.062 1.00 86.62 266 ARG A N 1
ATOM 2075 C CA . ARG A 1 266 ? -7.423 -4.776 26.773 1.00 86.62 266 ARG A CA 1
ATOM 2076 C C . ARG A 1 266 ? -7.389 -5.356 25.355 1.00 86.62 266 ARG A C 1
ATOM 2078 O O . ARG A 1 266 ? -6.369 -5.287 24.671 1.00 86.62 266 ARG A O 1
ATOM 2085 N N . THR A 1 267 ? -8.501 -5.924 24.893 1.00 86.50 267 THR A N 1
ATOM 2086 C CA . THR A 1 267 ? -8.612 -6.458 23.525 1.00 86.50 267 THR A CA 1
ATOM 2087 C C . THR A 1 267 ? -8.538 -5.340 22.481 1.00 86.50 267 THR A C 1
ATOM 2089 O O . THR A 1 267 ? -7.836 -5.474 21.475 1.00 86.50 267 THR A O 1
ATOM 2092 N N . ALA A 1 268 ? -9.211 -4.213 22.732 1.00 83.31 268 ALA A N 1
ATOM 2093 C CA . ALA A 1 268 ? -9.149 -3.034 21.874 1.00 83.31 268 ALA A CA 1
ATOM 2094 C C . ALA A 1 268 ? -7.746 -2.401 21.858 1.00 83.31 268 ALA A C 1
ATOM 2096 O O . ALA A 1 268 ? -7.263 -2.049 20.786 1.00 83.31 268 ALA A O 1
ATOM 2097 N N . GLU A 1 269 ? -7.062 -2.328 23.001 1.00 88.56 269 GLU A N 1
ATOM 2098 C CA . GLU A 1 269 ? -5.673 -1.865 23.113 1.00 88.56 269 GLU A CA 1
ATOM 2099 C C . GLU A 1 269 ? -4.721 -2.739 22.301 1.00 88.56 269 GLU A C 1
ATOM 2101 O O . GLU A 1 269 ? -3.989 -2.224 21.459 1.00 88.56 269 GLU A O 1
ATOM 2106 N N . LYS A 1 270 ? -4.774 -4.066 22.478 1.00 90.69 270 LYS A N 1
ATOM 2107 C CA . LYS A 1 270 ? -3.944 -5.005 21.708 1.00 90.69 270 LYS A CA 1
ATOM 2108 C C . LYS A 1 270 ? -4.137 -4.815 20.206 1.00 90.69 270 LYS A C 1
ATOM 2110 O O . LYS A 1 270 ? -3.180 -4.789 19.440 1.00 90.69 270 LYS A O 1
ATOM 2115 N N . SER A 1 271 ? -5.390 -4.677 19.792 1.00 86.50 271 SER A N 1
ATOM 2116 C CA . SER A 1 271 ? -5.720 -4.424 18.400 1.00 86.50 271 SER A CA 1
ATOM 2117 C C . SER A 1 271 ? -5.182 -3.089 17.885 1.00 86.50 271 SER A C 1
ATOM 2119 O O . SER A 1 271 ? -4.832 -2.993 16.713 1.00 86.50 271 SER A O 1
ATOM 2121 N N . LEU A 1 272 ? -5.236 -2.043 18.702 1.00 89.19 272 LEU A N 1
ATOM 2122 C CA . LEU A 1 272 ? -4.792 -0.710 18.324 1.00 89.19 272 LEU A CA 1
ATOM 2123 C C . LEU A 1 272 ? -3.269 -0.674 18.191 1.00 89.19 272 LEU A C 1
ATOM 2125 O O . LEU A 1 272 ? -2.761 -0.092 17.238 1.00 89.19 272 LEU A O 1
ATOM 2129 N N . VAL A 1 273 ? -2.557 -1.368 19.083 1.00 91.38 273 VAL A N 1
ATOM 2130 C CA . VAL A 1 273 ? -1.106 -1.574 18.983 1.00 91.38 273 VAL A CA 1
ATOM 2131 C C . VAL A 1 273 ? -0.751 -2.266 17.670 1.00 91.38 273 VAL A C 1
ATOM 2133 O O . VAL A 1 273 ? 0.094 -1.765 16.941 1.00 91.38 273 VAL A O 1
ATOM 2136 N N . GLU A 1 274 ? -1.443 -3.348 17.308 1.00 88.94 274 GLU A N 1
ATOM 2137 C CA . GLU A 1 274 ? -1.167 -4.059 16.055 1.00 88.94 274 GLU A CA 1
ATOM 2138 C C . GLU A 1 274 ? -1.382 -3.178 14.807 1.00 88.94 274 GLU A C 1
ATOM 2140 O O . GLU A 1 274 ? -0.580 -3.188 13.874 1.00 88.94 274 GLU A O 1
ATOM 2145 N N . ILE A 1 275 ? -2.455 -2.379 14.781 1.00 87.50 275 ILE A N 1
ATOM 2146 C CA . ILE A 1 275 ? -2.718 -1.447 13.672 1.00 87.50 275 ILE A CA 1
ATOM 2147 C C . ILE A 1 275 ? -1.654 -0.346 13.627 1.00 87.50 275 ILE A C 1
ATOM 2149 O O . ILE A 1 275 ? -1.185 -0.009 12.542 1.00 87.50 275 ILE A O 1
ATOM 2153 N N . SER A 1 276 ? -1.243 0.172 14.784 1.00 88.62 276 SER A N 1
ATOM 2154 C CA . SER A 1 276 ? -0.174 1.169 14.898 1.00 88.62 276 SER A CA 1
ATOM 2155 C C . SER A 1 276 ? 1.173 0.616 14.420 1.00 88.62 276 SER A C 1
ATOM 2157 O O . SER A 1 276 ? 1.898 1.291 13.690 1.00 88.62 276 SER A O 1
ATOM 2159 N N . GLU A 1 277 ? 1.489 -0.646 14.726 1.00 91.12 277 GLU A N 1
ATOM 2160 C CA . GLU A 1 277 ? 2.663 -1.338 14.186 1.00 91.12 277 GLU A CA 1
ATOM 2161 C C . GLU A 1 277 ? 2.595 -1.438 12.657 1.00 91.12 277 GLU A C 1
ATOM 2163 O O . GLU A 1 277 ? 3.542 -1.055 11.965 1.00 91.12 277 GLU A O 1
ATOM 2168 N N . LEU A 1 278 ? 1.460 -1.887 12.105 1.00 88.56 278 LEU A N 1
ATOM 2169 C CA . LEU A 1 278 ? 1.251 -1.951 10.656 1.00 88.56 278 LEU A CA 1
ATOM 2170 C C . LEU A 1 278 ? 1.358 -0.570 9.996 1.00 88.56 278 LEU A C 1
ATOM 2172 O O . LEU A 1 278 ? 1.971 -0.448 8.934 1.00 88.56 278 LEU A O 1
ATOM 2176 N N . GLN A 1 279 ? 0.796 0.468 10.615 1.00 89.38 279 GLN A N 1
ATOM 2177 C CA . GLN A 1 279 ? 0.883 1.839 10.126 1.00 89.38 279 GLN A CA 1
ATOM 2178 C C . GLN A 1 279 ? 2.328 2.340 10.155 1.00 89.38 279 GLN A C 1
ATOM 2180 O O . GLN A 1 279 ? 2.800 2.873 9.155 1.00 89.38 279 GLN A O 1
ATOM 2185 N N . SER A 1 280 ? 3.048 2.139 11.258 1.00 89.62 280 SER A N 1
ATOM 2186 C CA . SER A 1 280 ? 4.452 2.531 11.394 1.00 89.62 280 SER A CA 1
ATOM 2187 C C . SER A 1 280 ? 5.312 1.871 10.316 1.00 89.62 280 SER A C 1
ATOM 2189 O O . SER A 1 280 ? 6.082 2.543 9.629 1.00 89.62 280 SER A O 1
ATOM 2191 N N . LEU A 1 281 ? 5.111 0.572 10.068 1.00 88.69 281 LEU A N 1
ATOM 2192 C CA . LEU A 1 281 ? 5.766 -0.128 8.964 1.00 88.69 281 LEU A CA 1
ATOM 2193 C C . LEU A 1 281 ? 5.417 0.485 7.601 1.00 88.69 281 LEU A C 1
ATOM 2195 O O . LEU A 1 281 ? 6.309 0.663 6.774 1.00 88.69 281 LEU A O 1
ATOM 2199 N N . LEU A 1 282 ? 4.149 0.815 7.339 1.00 87.56 282 LEU A N 1
ATOM 2200 C CA . LEU A 1 282 ? 3.739 1.447 6.079 1.00 87.56 282 LEU A CA 1
ATOM 2201 C C . LEU A 1 282 ? 4.357 2.839 5.904 1.00 87.56 282 LEU A C 1
ATOM 2203 O O . LEU A 1 282 ? 4.885 3.125 4.834 1.00 87.56 282 LEU A O 1
ATOM 2207 N N . VAL A 1 283 ? 4.349 3.674 6.942 1.00 89.44 283 VAL A N 1
ATOM 2208 C CA . VAL A 1 283 ? 4.926 5.028 6.922 1.00 89.44 283 VAL A CA 1
ATOM 2209 C C . VAL A 1 283 ? 6.438 4.980 6.711 1.00 89.44 283 VAL A C 1
ATOM 2211 O O . VAL A 1 283 ? 6.958 5.724 5.881 1.00 89.44 283 VAL A O 1
ATOM 2214 N N . ASN A 1 284 ? 7.142 4.072 7.391 1.00 88.44 284 ASN A N 1
ATOM 2215 C CA . ASN A 1 284 ? 8.579 3.880 7.192 1.00 88.44 284 ASN A CA 1
ATOM 2216 C C . ASN A 1 284 ? 8.889 3.443 5.753 1.00 88.44 284 ASN A C 1
ATOM 2218 O O . ASN A 1 284 ? 9.747 4.036 5.102 1.00 88.44 284 ASN A O 1
ATOM 2222 N N . ASN A 1 285 ? 8.141 2.470 5.219 1.00 85.69 285 ASN A N 1
ATOM 2223 C CA . ASN A 1 285 ? 8.300 2.034 3.830 1.00 85.69 285 ASN A CA 1
ATOM 2224 C C . ASN A 1 285 ? 7.995 3.157 2.829 1.00 85.69 285 ASN A C 1
ATOM 2226 O O . ASN A 1 285 ? 8.703 3.295 1.837 1.00 85.69 285 ASN A O 1
ATOM 2230 N N . LEU A 1 286 ? 6.974 3.977 3.086 1.00 88.06 286 LEU A N 1
ATOM 2231 C CA . LEU A 1 286 ? 6.634 5.131 2.253 1.00 88.06 286 LEU A CA 1
ATOM 2232 C C . LEU A 1 286 ? 7.738 6.187 2.256 1.00 88.06 286 LEU A C 1
ATOM 2234 O O . LEU A 1 286 ? 8.051 6.726 1.197 1.00 88.06 286 LEU A O 1
ATOM 2238 N N . ALA A 1 287 ? 8.350 6.457 3.411 1.00 87.88 287 ALA A N 1
ATOM 2239 C CA . ALA A 1 287 ? 9.468 7.388 3.516 1.00 87.88 287 ALA A CA 1
ATOM 2240 C C . ALA A 1 287 ? 10.686 6.891 2.722 1.00 87.88 287 ALA A C 1
ATOM 2242 O O . ALA A 1 287 ? 11.247 7.642 1.927 1.00 87.88 287 ALA A O 1
ATOM 2243 N N . THR A 1 288 ? 11.052 5.613 2.872 1.00 85.12 288 THR A N 1
ATOM 2244 C CA . THR A 1 288 ? 12.141 4.999 2.097 1.00 85.12 288 THR A CA 1
ATOM 2245 C C . THR A 1 288 ? 11.834 4.958 0.598 1.00 85.12 288 THR A C 1
ATOM 2247 O O . THR A 1 288 ? 12.721 5.190 -0.217 1.00 85.12 288 THR A O 1
ATOM 2250 N N . GLN A 1 289 ? 10.587 4.694 0.204 1.00 83.94 289 GLN A N 1
ATOM 2251 C CA . GLN A 1 289 ? 10.210 4.673 -1.210 1.00 83.94 289 GLN A CA 1
ATOM 2252 C C . GLN A 1 289 ? 10.094 6.065 -1.831 1.00 83.94 289 GLN A C 1
ATOM 2254 O O . GLN A 1 289 ? 10.410 6.205 -3.008 1.00 83.94 289 GLN A O 1
ATOM 2259 N N . SER A 1 290 ? 9.685 7.091 -1.078 1.00 85.94 290 SER A N 1
ATOM 2260 C CA . SER A 1 290 ? 9.606 8.470 -1.584 1.00 85.94 290 SER A CA 1
ATOM 2261 C C . SER A 1 290 ? 10.972 8.954 -2.051 1.00 85.94 290 SER A C 1
ATOM 2263 O O . SER A 1 290 ? 11.104 9.435 -3.172 1.00 85.94 290 SER A O 1
ATOM 2265 N N . THR A 1 291 ? 12.007 8.746 -1.233 1.00 84.94 291 THR A N 1
ATOM 2266 C CA . THR A 1 291 ? 13.372 9.163 -1.578 1.00 84.94 291 THR A CA 1
ATOM 2267 C C . THR A 1 291 ? 13.899 8.419 -2.805 1.00 84.94 291 THR A C 1
ATOM 2269 O O . THR A 1 291 ? 14.519 9.029 -3.674 1.00 84.94 291 THR A O 1
ATOM 2272 N N . HIS A 1 292 ? 13.605 7.121 -2.925 1.00 81.50 292 HIS A N 1
ATOM 2273 C CA . HIS A 1 292 ? 13.976 6.327 -4.097 1.00 81.50 292 HIS A CA 1
ATOM 2274 C C . HIS A 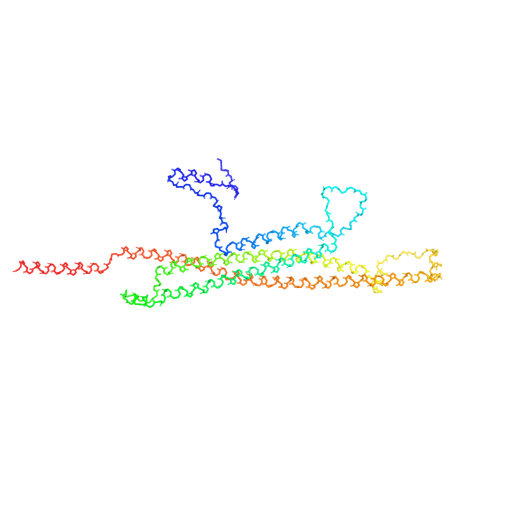1 292 ? 13.243 6.782 -5.369 1.00 81.50 292 HIS A C 1
ATOM 2276 O O . HIS A 1 292 ? 13.855 6.903 -6.428 1.00 81.50 292 HIS A O 1
ATOM 2282 N N . ILE A 1 293 ? 11.945 7.088 -5.280 1.00 82.38 293 ILE A N 1
ATOM 2283 C CA . ILE A 1 293 ? 11.158 7.584 -6.418 1.00 82.38 293 ILE A CA 1
ATOM 2284 C C . ILE A 1 293 ? 11.642 8.967 -6.852 1.00 82.38 293 ILE A C 1
ATOM 2286 O O . ILE A 1 293 ? 11.772 9.212 -8.048 1.00 82.38 293 ILE A O 1
ATOM 2290 N N . GLU A 1 294 ? 11.955 9.860 -5.915 1.00 85.69 294 GLU A N 1
ATOM 2291 C CA . GLU A 1 294 ? 12.521 11.177 -6.223 1.00 85.69 294 GLU A CA 1
ATOM 2292 C C . GLU A 1 294 ? 13.853 11.056 -6.976 1.00 85.69 294 GLU A C 1
ATOM 2294 O O . GLU A 1 294 ? 14.059 11.748 -7.976 1.00 85.69 294 GLU A O 1
ATOM 2299 N N . GLN A 1 295 ? 14.718 10.128 -6.553 1.00 85.19 295 GLN A N 1
ATOM 2300 C CA . GLN A 1 295 ? 15.960 9.808 -7.260 1.00 85.19 295 GLN A CA 1
ATOM 2301 C C . GLN A 1 295 ? 15.687 9.259 -8.664 1.00 85.19 295 GLN A C 1
ATOM 2303 O O . GLN A 1 295 ? 16.233 9.776 -9.634 1.00 85.19 295 GLN A O 1
ATOM 2308 N N . LEU A 1 296 ? 14.790 8.279 -8.805 1.00 82.38 296 LEU A N 1
ATOM 2309 C CA . LEU A 1 296 ? 14.422 7.710 -10.105 1.00 82.38 296 LEU A CA 1
ATOM 2310 C C . LEU A 1 296 ? 13.818 8.747 -11.059 1.00 82.38 296 LEU A C 1
ATOM 2312 O O . LEU A 1 296 ? 14.092 8.722 -12.260 1.00 82.38 296 LEU A O 1
ATOM 2316 N N . VAL A 1 297 ? 13.006 9.672 -10.548 1.00 81.50 297 VAL A N 1
ATOM 2317 C CA . VAL A 1 297 ? 12.431 10.764 -11.340 1.00 81.50 297 VAL A CA 1
ATOM 2318 C C . VAL A 1 297 ? 13.530 11.724 -11.795 1.00 81.50 297 VAL A C 1
ATOM 2320 O O . VAL A 1 297 ? 13.585 12.052 -12.981 1.00 81.50 297 VAL A O 1
ATOM 2323 N N . ALA A 1 298 ? 14.435 12.131 -10.902 1.00 84.81 298 ALA A N 1
ATOM 2324 C CA . ALA A 1 298 ? 15.579 12.970 -11.259 1.00 84.81 298 ALA A CA 1
ATOM 2325 C C . ALA A 1 298 ? 16.492 12.289 -12.300 1.00 84.81 298 ALA A C 1
ATOM 2327 O O . ALA A 1 298 ? 16.895 12.906 -13.293 1.00 84.81 298 ALA A O 1
ATOM 2328 N N . ASP A 1 299 ? 16.747 10.992 -12.135 1.00 79.62 299 ASP A N 1
ATOM 2329 C CA . ASP A 1 299 ? 17.515 10.170 -13.070 1.00 79.62 299 ASP A CA 1
ATOM 2330 C C . ASP A 1 299 ? 16.805 10.015 -14.420 1.00 79.62 299 ASP A C 1
ATOM 2332 O O . ASP A 1 299 ? 17.445 10.044 -15.473 1.00 79.62 299 ASP A O 1
ATOM 2336 N N . SER A 1 300 ? 15.477 9.895 -14.431 1.00 78.25 300 SER A N 1
ATOM 2337 C CA . SER A 1 300 ? 14.683 9.832 -15.660 1.00 78.25 300 SER A CA 1
ATOM 2338 C C . SER A 1 300 ? 14.713 11.157 -16.424 1.00 78.25 300 SER A C 1
ATOM 2340 O O . SER A 1 300 ? 14.839 11.156 -17.654 1.00 78.25 300 SER A O 1
ATOM 2342 N N . LEU A 1 301 ? 14.626 12.289 -15.719 1.00 79.50 301 LEU A N 1
ATOM 2343 C CA . LEU A 1 301 ? 14.733 13.621 -16.322 1.00 79.50 301 LEU A CA 1
ATOM 2344 C C . LEU A 1 301 ? 16.122 13.826 -16.935 1.00 79.50 301 LEU A C 1
ATOM 2346 O O . LEU A 1 301 ? 16.231 14.120 -18.125 1.00 79.50 301 LEU A O 1
ATOM 2350 N N . SER A 1 302 ? 17.183 13.547 -16.173 1.00 78.25 302 SER A N 1
ATOM 2351 C CA . SER A 1 302 ? 18.557 13.662 -16.674 1.00 78.25 302 SER A CA 1
ATOM 2352 C C . SER A 1 302 ? 18.844 12.696 -17.829 1.00 78.25 302 SER A C 1
ATOM 2354 O O . SER A 1 302 ? 19.516 13.057 -18.795 1.00 78.25 302 SER A O 1
ATOM 2356 N N . THR A 1 303 ? 18.295 11.479 -17.795 1.00 73.69 303 THR A N 1
ATOM 2357 C CA . THR A 1 303 ? 18.416 10.515 -18.898 1.00 73.69 303 THR A CA 1
ATOM 2358 C C . THR A 1 303 ? 17.706 11.022 -20.152 1.00 73.69 303 THR A C 1
ATOM 2360 O O . THR A 1 303 ? 18.264 10.927 -21.245 1.00 73.69 303 THR A O 1
ATOM 2363 N N . THR A 1 304 ? 16.509 11.594 -20.013 1.00 74.88 304 THR A N 1
ATOM 2364 C CA . THR A 1 304 ? 15.752 12.163 -21.139 1.00 74.88 304 THR A CA 1
ATOM 2365 C C . THR A 1 304 ? 16.524 13.309 -21.794 1.00 74.88 304 THR A C 1
ATOM 2367 O O . THR A 1 304 ? 16.685 13.324 -23.020 1.00 74.88 304 THR A O 1
ATOM 2370 N N . ASP A 1 305 ? 17.087 14.205 -20.984 1.00 75.00 305 ASP A N 1
ATOM 2371 C CA . ASP A 1 305 ? 17.915 15.315 -21.457 1.00 75.00 305 ASP A CA 1
ATOM 2372 C C . ASP A 1 305 ? 19.189 14.818 -22.157 1.00 75.00 305 ASP A C 1
ATOM 2374 O O . ASP A 1 305 ? 19.542 15.288 -23.245 1.00 75.00 305 ASP A O 1
ATOM 2378 N N . ASN A 1 306 ? 19.844 13.800 -21.592 1.00 71.00 306 ASN A N 1
ATOM 2379 C CA . ASN A 1 306 ? 21.052 13.197 -22.152 1.00 71.00 306 ASN A CA 1
ATOM 2380 C C . ASN A 1 306 ? 20.791 12.466 -23.477 1.00 71.00 306 ASN A C 1
ATOM 2382 O O . ASN A 1 306 ? 21.588 12.584 -24.410 1.00 71.00 306 ASN A O 1
ATOM 2386 N N . VAL A 1 307 ? 19.671 11.751 -23.611 1.00 70.56 307 VAL A N 1
ATOM 2387 C CA . VAL A 1 307 ? 19.281 11.090 -24.868 1.00 70.56 307 VAL A CA 1
ATOM 2388 C C . VAL A 1 307 ? 18.938 12.128 -25.941 1.00 70.56 307 VAL A C 1
ATOM 2390 O O . VAL A 1 307 ? 19.380 11.998 -27.086 1.00 70.56 307 VAL A O 1
ATOM 2393 N N . GLY A 1 308 ? 18.216 13.195 -25.585 1.00 71.25 308 GLY A N 1
ATOM 2394 C CA . GLY A 1 308 ? 17.908 14.298 -26.501 1.00 71.25 308 GLY A CA 1
ATOM 2395 C C . GLY A 1 308 ? 19.165 15.033 -26.982 1.00 71.25 308 GLY A C 1
ATOM 2396 O O . GLY A 1 308 ? 19.348 15.261 -28.185 1.00 71.25 308 GLY A O 1
ATOM 2397 N N . GLY A 1 309 ? 20.073 15.347 -26.055 1.00 72.44 309 GLY A N 1
ATOM 2398 C CA . GLY A 1 309 ? 21.373 15.951 -26.342 1.00 72.44 309 GLY A CA 1
ATOM 2399 C C . GLY A 1 309 ? 22.260 15.051 -27.204 1.00 72.44 309 GLY A C 1
ATOM 2400 O O . GLY A 1 309 ? 22.814 15.511 -28.207 1.00 72.44 309 GLY A O 1
ATOM 2401 N N . GLY A 1 310 ? 22.330 13.759 -26.877 1.00 68.69 310 GLY A N 1
ATOM 2402 C CA . GLY A 1 310 ? 23.076 12.754 -27.631 1.00 68.69 310 GLY A CA 1
ATOM 2403 C C . GLY A 1 310 ? 22.563 12.594 -29.061 1.00 68.69 310 GLY A C 1
ATOM 2404 O O . GLY A 1 310 ? 23.351 12.626 -30.004 1.00 68.69 310 GLY A O 1
ATOM 2405 N N . ASN A 1 311 ? 21.245 12.542 -29.268 1.00 73.38 311 ASN A N 1
ATOM 2406 C CA . ASN A 1 311 ? 20.664 12.450 -30.610 1.00 73.38 311 ASN A CA 1
ATOM 2407 C C . ASN A 1 311 ? 20.952 13.710 -31.455 1.00 73.38 311 ASN A C 1
ATOM 2409 O O . ASN A 1 311 ? 21.233 13.633 -32.653 1.00 73.38 311 ASN A O 1
ATOM 2413 N N . LYS A 1 312 ? 20.978 14.891 -30.821 1.00 75.62 312 LYS A N 1
ATOM 2414 C CA . LYS A 1 312 ? 21.388 16.149 -31.469 1.00 75.62 312 LYS A CA 1
ATOM 2415 C C . LYS A 1 312 ? 22.864 16.126 -31.870 1.00 75.62 312 LYS A C 1
ATOM 2417 O O . LYS A 1 312 ? 23.211 16.626 -32.940 1.00 75.62 312 LYS A O 1
ATOM 2422 N N . GLN A 1 313 ? 23.729 15.544 -31.041 1.00 73.94 313 GLN A N 1
ATOM 2423 C CA . GLN A 1 313 ? 25.147 15.361 -31.355 1.00 73.94 313 GLN A CA 1
ATOM 2424 C C . GLN A 1 313 ? 25.361 14.325 -32.464 1.00 73.94 313 GLN A C 1
ATOM 2426 O O . GLN A 1 313 ? 26.155 14.584 -33.361 1.00 73.94 313 GLN A O 1
ATOM 2431 N N . LEU A 1 314 ? 24.602 13.224 -32.482 1.00 71.12 314 LEU A N 1
ATOM 2432 C CA . LEU A 1 314 ? 24.620 12.243 -33.573 1.00 71.12 314 LEU A CA 1
ATOM 2433 C C . LEU A 1 314 ? 24.181 12.868 -34.899 1.00 71.12 314 LEU A C 1
ATOM 2435 O O . LEU A 1 314 ? 24.846 12.681 -35.914 1.00 71.12 314 LEU A O 1
ATOM 2439 N N . LYS A 1 315 ? 23.125 13.689 -34.896 1.00 73.56 315 LYS A N 1
ATOM 2440 C CA . LYS A 1 315 ? 22.693 14.427 -36.091 1.00 73.56 315 LYS A CA 1
ATOM 2441 C C . LYS A 1 315 ? 23.765 15.410 -36.572 1.00 73.56 315 LYS A C 1
ATOM 2443 O O . LYS A 1 315 ? 24.027 15.486 -37.769 1.00 73.56 315 LYS A O 1
ATOM 2448 N N . LYS A 1 316 ? 24.430 16.116 -35.649 1.00 78.19 316 LYS A N 1
ATOM 2449 C CA . LYS A 1 316 ? 25.575 16.990 -35.965 1.00 78.19 316 LYS A CA 1
ATOM 2450 C C . LYS A 1 316 ? 26.784 16.206 -36.491 1.00 78.19 316 LYS A C 1
ATOM 2452 O O . LYS A 1 316 ? 27.464 16.688 -37.390 1.00 78.19 316 LYS A O 1
ATOM 2457 N N . ALA A 1 317 ? 27.052 15.016 -35.958 1.00 69.44 317 ALA A N 1
ATOM 2458 C CA . ALA A 1 317 ? 28.141 14.150 -36.400 1.00 69.44 317 ALA A CA 1
ATOM 2459 C C . ALA A 1 317 ? 27.866 13.548 -37.787 1.00 69.44 317 ALA A C 1
ATOM 2461 O O . ALA A 1 317 ? 28.760 13.540 -38.623 1.00 69.44 317 ALA A O 1
ATOM 2462 N N . ALA A 1 318 ? 26.626 13.140 -38.071 1.00 68.69 318 ALA A N 1
ATOM 2463 C CA . ALA A 1 318 ? 26.209 12.668 -39.393 1.00 68.69 318 ALA A CA 1
ATOM 2464 C C . ALA A 1 318 ? 26.270 13.772 -40.464 1.00 68.69 318 ALA A C 1
ATOM 2466 O O . ALA A 1 318 ? 26.519 13.493 -41.633 1.00 68.69 318 ALA A O 1
ATOM 2467 N N . GLN A 1 319 ? 26.053 15.030 -40.067 1.00 72.19 319 GLN A N 1
ATOM 2468 C CA . GLN A 1 319 ? 26.156 16.194 -40.952 1.00 72.19 319 GLN A CA 1
ATOM 2469 C C . GLN A 1 319 ? 27.591 16.696 -41.146 1.00 72.19 319 GLN A C 1
ATOM 2471 O O . GLN A 1 319 ? 27.832 17.474 -42.069 1.00 72.19 319 GLN A O 1
ATOM 2476 N N . ARG A 1 320 ? 28.555 16.281 -40.312 1.00 72.25 320 ARG A N 1
ATOM 2477 C CA . ARG A 1 320 ? 29.958 16.638 -40.536 1.00 72.25 320 ARG A CA 1
ATOM 2478 C C . ARG A 1 320 ? 30.461 15.888 -41.773 1.00 72.25 320 ARG A C 1
ATOM 2480 O O . ARG A 1 320 ? 30.453 14.655 -41.769 1.00 72.25 320 ARG A O 1
ATOM 2487 N N . PRO A 1 321 ? 30.912 16.587 -42.830 1.00 60.97 321 PRO A N 1
ATOM 2488 C CA . PRO A 1 321 ? 31.488 15.910 -43.976 1.00 60.97 321 PRO A CA 1
ATOM 2489 C C . PRO A 1 321 ? 32.745 15.169 -43.512 1.00 60.97 321 PRO A C 1
ATOM 2491 O O . PRO A 1 321 ? 33.595 15.723 -42.814 1.00 60.97 321 PRO A O 1
ATOM 2494 N N . SER A 1 322 ? 32.814 13.879 -43.837 1.00 66.69 322 SER A N 1
ATOM 2495 C CA . SER A 1 322 ? 33.884 13.004 -43.365 1.00 66.69 322 SER A CA 1
ATOM 2496 C C . SER A 1 322 ? 35.244 13.545 -43.807 1.00 66.69 322 SER A C 1
ATOM 2498 O O . SER A 1 322 ? 35.498 13.682 -45.005 1.00 66.69 322 SER A O 1
ATOM 2500 N N . ALA A 1 323 ? 36.134 13.811 -42.848 1.00 66.50 323 ALA A N 1
ATOM 2501 C CA . ALA A 1 323 ? 37.514 14.205 -43.127 1.00 66.50 323 ALA A CA 1
ATOM 2502 C C . ALA A 1 323 ? 38.222 13.172 -44.025 1.00 66.50 323 ALA A C 1
ATOM 2504 O O . ALA A 1 323 ? 39.012 13.549 -44.884 1.00 66.50 323 ALA A O 1
ATOM 2505 N N . ALA A 1 324 ? 37.848 11.891 -43.914 1.00 66.50 324 ALA A N 1
ATOM 2506 C CA . ALA A 1 324 ? 38.357 10.822 -44.770 1.00 66.50 324 ALA A CA 1
ATOM 2507 C C . ALA A 1 324 ? 37.907 10.947 -46.239 1.00 66.50 324 ALA A C 1
ATOM 2509 O O . ALA A 1 324 ? 38.640 10.559 -47.143 1.00 66.50 324 ALA A O 1
ATOM 2510 N N . ARG A 1 325 ? 36.721 11.518 -46.509 1.00 71.25 325 ARG A N 1
ATOM 2511 C CA . ARG A 1 325 ? 36.300 11.813 -47.890 1.00 71.25 325 ARG A CA 1
ATOM 2512 C C . ARG A 1 325 ? 37.158 12.925 -48.484 1.00 71.25 325 ARG A C 1
ATOM 2514 O O . ARG A 1 325 ? 37.600 12.798 -49.619 1.00 71.25 325 ARG A O 1
ATOM 2521 N N . TYR A 1 326 ? 37.440 13.976 -47.714 1.00 78.94 326 TYR A N 1
ATOM 2522 C CA . TYR A 1 326 ? 38.312 15.061 -48.167 1.00 78.94 326 TYR A CA 1
ATOM 2523 C C . TYR A 1 326 ? 39.739 14.588 -48.444 1.00 78.94 326 TYR A C 1
ATOM 2525 O O . TYR A 1 326 ? 40.286 14.935 -49.486 1.00 78.94 326 TYR A O 1
ATOM 2533 N N . THR A 1 327 ? 40.330 13.764 -47.573 1.00 85.00 327 THR A N 1
ATOM 2534 C CA . THR A 1 327 ? 41.685 13.238 -47.803 1.00 85.00 327 THR A CA 1
ATOM 2535 C C . THR A 1 327 ? 41.740 12.281 -48.992 1.00 85.00 327 THR A C 1
ATOM 2537 O O . THR A 1 327 ? 42.700 12.334 -49.754 1.00 85.00 327 THR A O 1
ATOM 2540 N N . PHE A 1 328 ? 40.700 11.470 -49.217 1.00 84.88 328 PHE A N 1
ATOM 2541 C CA . PHE A 1 328 ? 40.609 10.605 -50.396 1.00 84.88 328 PHE A CA 1
ATOM 2542 C C . PHE A 1 328 ? 40.524 11.401 -51.707 1.00 84.88 328 PHE A C 1
ATOM 2544 O O . PHE A 1 328 ? 41.257 11.108 -52.653 1.00 84.88 328 PHE A O 1
ATOM 2551 N N . PHE A 1 329 ? 39.671 12.432 -51.767 1.00 87.31 329 PHE A N 1
ATOM 2552 C CA . PHE A 1 329 ? 39.565 13.288 -52.954 1.00 87.31 329 PHE A CA 1
ATOM 2553 C C . PHE A 1 329 ? 40.817 14.141 -53.170 1.00 87.31 329 PHE A C 1
ATOM 2555 O O . PHE A 1 329 ? 41.236 14.305 -54.311 1.00 87.31 329 PHE A O 1
ATOM 2562 N N . ALA A 1 330 ? 41.454 14.628 -52.101 1.00 88.44 330 ALA A N 1
ATOM 2563 C CA . ALA A 1 330 ? 42.724 15.342 -52.198 1.00 88.44 330 ALA A CA 1
ATOM 2564 C C . ALA A 1 330 ? 43.845 14.434 -52.732 1.00 88.44 330 ALA A C 1
ATOM 2566 O O . ALA A 1 330 ? 44.574 14.831 -53.637 1.00 88.44 330 ALA A O 1
ATOM 2567 N N . ALA A 1 331 ? 43.946 13.198 -52.232 1.00 88.81 331 ALA A N 1
ATOM 2568 C CA . ALA A 1 331 ? 44.933 12.226 -52.701 1.00 88.81 331 ALA A CA 1
ATOM 2569 C C . ALA A 1 331 ? 44.676 11.783 -54.153 1.00 88.81 331 ALA A C 1
ATOM 2571 O O . ALA A 1 331 ? 45.612 11.732 -54.950 1.00 88.81 331 ALA A O 1
ATOM 2572 N N . SER A 1 332 ? 43.415 11.523 -54.522 1.00 87.25 332 SER A N 1
ATOM 2573 C CA . SER A 1 332 ? 43.044 11.191 -55.907 1.00 87.25 332 SER A CA 1
ATOM 2574 C C . SER A 1 332 ? 43.280 12.358 -56.863 1.00 87.25 332 SER A C 1
ATOM 2576 O O . SER A 1 332 ? 43.773 12.147 -57.966 1.00 87.25 332 SER A O 1
ATOM 2578 N N . GLY A 1 333 ? 42.972 13.589 -56.445 1.00 92.44 333 GLY A N 1
ATOM 2579 C CA . GLY A 1 333 ? 43.230 14.794 -57.232 1.00 92.44 333 GLY A CA 1
ATOM 2580 C C . GLY A 1 333 ? 44.722 15.032 -57.454 1.00 92.44 333 GLY A C 1
ATOM 2581 O O . GLY A 1 333 ? 45.127 15.331 -58.572 1.00 92.44 333 GLY A O 1
ATOM 2582 N N . LEU A 1 334 ? 45.547 14.822 -56.423 1.00 91.44 334 LEU A N 1
ATOM 2583 C CA . LEU A 1 334 ? 47.004 14.899 -56.534 1.00 91.44 334 LEU A CA 1
ATOM 2584 C C . LEU A 1 334 ? 47.542 13.823 -57.488 1.00 91.44 334 LEU A C 1
ATOM 2586 O O . LEU A 1 334 ? 48.335 14.145 -58.366 1.00 91.44 334 LEU A O 1
ATOM 2590 N N . CYS A 1 335 ? 47.066 12.577 -57.387 1.00 88.38 335 CYS A N 1
ATOM 2591 C CA . CYS A 1 335 ? 47.446 11.521 -58.334 1.00 88.38 335 CYS A CA 1
ATOM 2592 C C . CYS A 1 335 ? 47.044 11.859 -59.775 1.00 88.38 335 CYS A C 1
ATOM 2594 O O . CYS A 1 335 ? 47.865 11.735 -60.678 1.00 88.38 335 CYS A O 1
ATOM 2596 N N . ALA A 1 336 ? 45.811 12.317 -60.003 1.00 90.62 336 ALA A N 1
ATOM 2597 C CA . ALA A 1 336 ? 45.348 12.692 -61.338 1.00 90.62 336 ALA A CA 1
ATOM 2598 C C . ALA A 1 336 ? 46.142 13.877 -61.912 1.00 90.62 336 ALA A C 1
ATOM 2600 O O . ALA A 1 336 ? 46.466 13.885 -63.098 1.00 90.62 336 ALA A O 1
ATOM 2601 N N . PHE A 1 337 ? 46.493 14.852 -61.070 1.00 92.25 337 PHE A N 1
ATOM 2602 C CA . PHE A 1 337 ? 47.331 15.983 -61.455 1.00 92.25 337 PHE A CA 1
ATOM 2603 C C . PHE A 1 337 ? 48.745 15.544 -61.849 1.00 92.25 337 PHE A C 1
ATOM 2605 O O . PHE A 1 337 ? 49.239 15.987 -62.880 1.00 92.25 337 PHE A O 1
ATOM 2612 N N . LEU A 1 338 ? 49.371 14.644 -61.081 1.00 91.56 338 LEU A N 1
ATOM 2613 C CA . LEU A 1 338 ? 50.694 14.108 -61.412 1.00 91.56 338 LEU A CA 1
ATOM 2614 C C . LEU A 1 338 ? 50.688 13.348 -62.741 1.00 91.56 338 LEU A C 1
ATOM 2616 O O . LEU A 1 338 ? 51.584 13.555 -63.549 1.00 91.56 338 LEU A O 1
ATOM 2620 N N . VAL A 1 339 ? 49.663 12.530 -62.997 1.00 90.25 339 VAL A N 1
ATOM 2621 C CA . VAL A 1 339 ? 49.532 11.802 -64.271 1.00 90.25 339 VAL A CA 1
ATOM 2622 C C . VAL A 1 339 ? 49.341 12.761 -65.447 1.00 90.25 339 VAL A C 1
ATOM 2624 O O . VAL A 1 339 ? 49.939 12.562 -66.495 1.00 90.25 339 VAL A O 1
ATOM 2627 N N . LEU A 1 340 ? 48.528 13.811 -65.292 1.00 88.88 340 LEU A N 1
ATOM 2628 C CA . LEU A 1 340 ? 48.338 14.820 -66.341 1.00 88.88 340 LEU A CA 1
ATOM 2629 C C . LEU A 1 340 ? 49.600 15.645 -66.594 1.00 88.88 340 LEU A C 1
ATOM 2631 O O . LEU A 1 340 ? 49.884 15.967 -67.742 1.00 88.88 340 LEU A O 1
ATOM 2635 N N . TRP A 1 341 ? 50.341 15.986 -65.540 1.00 90.56 341 TRP A N 1
ATOM 2636 C CA . TRP A 1 341 ? 51.603 16.713 -65.642 1.00 90.56 341 TRP A CA 1
ATOM 2637 C C . TRP A 1 341 ? 52.669 15.898 -66.382 1.00 90.56 341 TRP A C 1
ATOM 2639 O O . TRP A 1 341 ? 53.351 16.440 -67.244 1.00 90.56 341 TRP A O 1
ATOM 2649 N N . ASP A 1 342 ? 52.753 14.598 -66.099 1.00 86.62 342 ASP A N 1
ATOM 2650 C CA . ASP A 1 342 ? 53.658 13.656 -66.772 1.00 86.62 342 ASP A CA 1
ATOM 2651 C C . ASP A 1 342 ? 53.300 13.431 -68.254 1.00 86.62 342 ASP A C 1
ATOM 2653 O O . ASP A 1 342 ? 54.141 13.045 -69.051 1.00 86.62 342 ASP A O 1
ATOM 2657 N N . LEU A 1 343 ? 52.050 13.697 -68.648 1.00 85.12 343 LEU A N 1
ATOM 2658 C CA . LEU A 1 343 ? 51.567 13.553 -70.030 1.00 85.12 343 LEU A CA 1
ATOM 2659 C C . LEU A 1 343 ? 51.766 14.825 -70.878 1.00 85.12 343 LEU A C 1
ATOM 2661 O O . LEU A 1 343 ? 51.648 14.775 -72.101 1.00 85.12 343 LEU A O 1
ATOM 2665 N N . LEU A 1 344 ? 51.994 15.973 -70.235 1.00 82.50 344 LEU A N 1
ATOM 2666 C CA . LEU A 1 344 ? 52.096 17.294 -70.874 1.00 82.50 344 LEU A CA 1
ATOM 2667 C C . LEU A 1 344 ? 53.550 17.761 -71.072 1.00 82.50 344 LEU A C 1
ATOM 2669 O O . LEU A 1 344 ? 53.768 18.766 -71.751 1.00 82.50 344 LEU A O 1
ATOM 2673 N N . ILE A 1 345 ? 54.518 17.054 -70.484 1.00 63.50 345 ILE A N 1
ATOM 2674 C CA . ILE A 1 345 ? 55.969 17.292 -70.561 1.00 63.50 345 ILE A CA 1
ATOM 2675 C C . ILE A 1 345 ? 56.646 16.167 -71.339 1.00 63.50 345 ILE A C 1
ATOM 2677 O O . ILE A 1 345 ? 57.607 16.484 -72.076 1.00 63.50 345 ILE A O 1
#

Organism: Ophiocordyceps unilateralis (NCBI:txid268505)